Protein AF-A0A1M5G2S7-F1 (afdb_monomer_lite)

Secondary structure (DSSP, 8-state):
----------------------------TTSSSSSSS-TT---S-----------B-TTSEEEEEEEE-HHHHHHHHHHH-SSEE--TTSHHHHHHHHH-B--------------GGGGG--EEEEEEEEHHHHHHH-SB--HHHHHHHHHHHHHHHHHHHHHHHHHHHHH-SS---HHHHHHHHHHHTT--BTTTB-HHHHHHHHHHHHHHHHHHHHHHHH------------

Organism: NCBI:txid1302690

pLDDT: mean 75.08, std 22.43, range [31.91, 97.81]

Sequence (234 aa):
MLWPLLQQAVNPKKITPILHISFFLYTSPIFLSIWTNCPYFFKRGCYIVTTLTMTKAPQGNYTVKVPTKTYLRKYVTASLGAPIALNYSSTLGTLILSLLEMDSFSVNMNLVKQDTRLTSFDDCIEAVSSIKTMRYKGYSLTPTKIIAINRFLENAFIEDLYIHCKSSLKKREWRPGIEDGIRSFAEGCGIIIDEDISLDALKKAEWRFRKKKEERKLQTFVLPQRGTSAFAFC

Structure (mmCIF, N/CA/C/O backbone):
data_AF-A0A1M5G2S7-F1
#
_entry.id   AF-A0A1M5G2S7-F1
#
loop_
_atom_site.group_PDB
_atom_site.id
_atom_site.type_symbol
_atom_site.label_atom_id
_atom_site.label_alt_id
_atom_site.label_comp_id
_atom_site.label_asym_id
_atom_site.label_entity_id
_atom_site.label_seq_id
_atom_site.pdbx_PDB_ins_code
_atom_site.Cartn_x
_atom_site.Cartn_y
_atom_site.Cartn_z
_atom_site.occupancy
_atom_site.B_iso_or_equiv
_atom_site.auth_seq_id
_atom_site.auth_comp_id
_atom_site.auth_asym_id
_atom_site.auth_atom_id
_atom_site.pdbx_PDB_model_num
ATOM 1 N N . MET A 1 1 ? -59.933 -45.698 -9.247 1.00 40.22 1 MET A N 1
ATOM 2 C CA . MET A 1 1 ? -58.514 -45.655 -8.824 1.00 40.22 1 MET A CA 1
ATOM 3 C C . MET A 1 1 ? -57.968 -44.324 -9.332 1.00 40.22 1 MET A C 1
ATOM 5 O O . MET A 1 1 ? -57.902 -44.185 -10.536 1.00 40.22 1 MET A O 1
ATOM 9 N N . LEU A 1 2 ? -57.715 -43.246 -8.596 1.00 43.94 2 LEU A N 1
ATOM 10 C CA . LEU A 1 2 ? -57.546 -42.929 -7.179 1.00 43.94 2 LEU A CA 1
ATOM 11 C C . LEU A 1 2 ? -58.274 -41.594 -6.899 1.00 43.94 2 LEU A C 1
ATOM 13 O O . LEU A 1 2 ? -58.352 -40.728 -7.764 1.00 43.94 2 LEU A O 1
ATOM 17 N N . TRP A 1 3 ? -58.826 -41.490 -5.695 1.00 32.12 3 TRP A N 1
ATOM 18 C CA . TRP A 1 3 ? -59.573 -40.366 -5.122 1.00 32.12 3 TRP A CA 1
ATOM 19 C C . TRP A 1 3 ? -58.652 -39.147 -4.824 1.00 32.12 3 TRP A C 1
ATOM 21 O O . TRP A 1 3 ? -57.437 -39.328 -4.729 1.00 32.12 3 TRP A O 1
ATOM 31 N N . PRO A 1 4 ? -59.206 -37.922 -4.684 1.00 63.50 4 PRO A N 1
ATOM 32 C CA . PRO A 1 4 ? -58.523 -36.631 -4.647 1.00 63.50 4 PRO A CA 1
ATOM 33 C C . PRO A 1 4 ? -58.146 -36.174 -3.227 1.00 63.50 4 PRO A C 1
ATOM 35 O O . PRO A 1 4 ? -58.648 -36.706 -2.241 1.00 63.50 4 PRO A O 1
ATOM 38 N N . LEU A 1 5 ? -57.337 -35.112 -3.128 1.00 48.28 5 LEU A N 1
ATOM 39 C CA . LEU A 1 5 ? -57.206 -34.296 -1.916 1.00 48.28 5 LEU A CA 1
ATOM 40 C C . LEU A 1 5 ? -57.208 -32.802 -2.265 1.00 48.28 5 LEU A C 1
ATOM 42 O O . LEU A 1 5 ? -56.195 -32.189 -2.590 1.00 48.28 5 LEU A O 1
ATOM 46 N N . LEU A 1 6 ? -58.414 -32.245 -2.178 1.00 42.91 6 LEU A N 1
ATOM 47 C CA . LEU A 1 6 ? -58.686 -30.889 -1.716 1.00 42.91 6 LEU A CA 1
ATOM 48 C C . LEU A 1 6 ? -58.205 -30.739 -0.265 1.00 42.91 6 LEU A C 1
ATOM 50 O O . LEU A 1 6 ? -58.571 -31.571 0.557 1.00 42.91 6 LEU A O 1
ATOM 54 N N . GLN A 1 7 ? -57.475 -29.660 0.039 1.00 46.41 7 GLN A N 1
ATOM 55 C CA . GLN A 1 7 ? -57.625 -28.787 1.225 1.00 46.41 7 GLN A CA 1
ATOM 56 C C . GLN A 1 7 ? -56.489 -27.746 1.197 1.00 46.41 7 GLN A C 1
ATOM 58 O O . GLN A 1 7 ? -55.313 -28.079 1.233 1.00 46.41 7 GLN A O 1
ATOM 63 N N . GLN A 1 8 ? -56.787 -26.491 0.854 1.00 43.34 8 GLN A N 1
ATOM 64 C CA . GLN A 1 8 ? -57.071 -25.411 1.811 1.00 43.34 8 GLN A CA 1
ATOM 65 C C . GLN A 1 8 ? -55.964 -25.181 2.853 1.00 43.34 8 GLN A C 1
ATOM 67 O O . GLN A 1 8 ? -55.900 -25.855 3.872 1.00 43.34 8 GLN A O 1
ATOM 72 N N . ALA A 1 9 ? -55.201 -24.105 2.650 1.00 41.53 9 ALA A N 1
ATOM 73 C CA . ALA A 1 9 ? -54.694 -23.276 3.738 1.00 41.53 9 ALA A CA 1
ATOM 74 C C . ALA A 1 9 ? -54.666 -21.812 3.273 1.00 41.53 9 ALA A C 1
ATOM 76 O O . ALA A 1 9 ? -53.672 -21.294 2.769 1.00 41.53 9 ALA A O 1
ATOM 77 N N . VAL A 1 10 ? -55.818 -21.162 3.429 1.00 45.50 10 VAL A N 1
ATOM 78 C CA . VAL A 1 10 ? -55.932 -19.709 3.550 1.00 45.50 10 VAL A CA 1
ATOM 79 C C . VAL A 1 10 ? -55.168 -19.313 4.810 1.00 45.50 10 VAL A C 1
ATOM 81 O O . VAL A 1 10 ? -55.515 -19.772 5.895 1.00 45.50 10 VAL A O 1
ATOM 84 N N . ASN A 1 11 ? -54.147 -18.466 4.684 1.00 42.69 11 ASN A N 1
ATOM 85 C CA . ASN A 1 11 ? -53.527 -17.809 5.830 1.00 42.69 11 ASN A CA 1
ATOM 86 C C . ASN A 1 11 ? -53.645 -16.285 5.659 1.00 42.69 11 ASN A C 1
ATOM 88 O O . ASN A 1 11 ? -53.047 -15.727 4.736 1.00 42.69 11 ASN A O 1
ATOM 92 N N . PRO A 1 12 ? -54.451 -15.604 6.493 1.00 56.31 12 PRO A N 1
ATOM 93 C CA . PRO A 1 12 ? -54.642 -14.166 6.433 1.00 56.31 12 PRO A CA 1
ATOM 94 C C . PRO A 1 12 ? -53.571 -13.436 7.256 1.00 56.31 12 PRO A C 1
ATOM 96 O O . PRO A 1 12 ? -53.000 -13.989 8.192 1.00 56.31 12 PRO A O 1
ATOM 99 N N . LYS A 1 13 ? -53.426 -12.135 6.977 1.00 48.12 13 LYS A N 1
ATOM 100 C CA . LYS A 1 13 ? -52.678 -11.118 7.744 1.00 48.12 13 LYS A CA 1
ATOM 101 C C . LYS A 1 13 ? -51.184 -11.003 7.419 1.00 48.12 13 LYS A C 1
ATOM 103 O O . LYS A 1 13 ? -50.332 -11.562 8.098 1.00 48.12 13 LYS A O 1
ATOM 108 N N . LYS A 1 14 ? -50.874 -10.070 6.517 1.00 43.12 14 LYS A N 1
ATOM 109 C CA . LYS A 1 14 ? -49.925 -8.986 6.817 1.00 43.12 14 LYS A CA 1
ATOM 110 C C . LYS A 1 14 ? -50.334 -7.738 6.042 1.00 43.12 14 LYS A C 1
ATOM 112 O O . LYS A 1 14 ? -50.026 -7.563 4.872 1.00 43.12 14 LYS A O 1
ATOM 117 N N . ILE A 1 15 ? -51.101 -6.913 6.744 1.00 45.94 15 ILE A N 1
ATOM 118 C CA . ILE A 1 15 ? -51.401 -5.527 6.404 1.00 45.94 15 ILE A CA 1
ATOM 119 C C . ILE A 1 15 ? -50.060 -4.788 6.421 1.00 45.94 15 ILE A C 1
ATOM 121 O O . ILE A 1 15 ? -49.458 -4.627 7.481 1.00 45.94 15 ILE A O 1
ATOM 125 N N . THR A 1 16 ? -49.560 -4.389 5.258 1.00 48.44 16 THR A N 1
ATOM 126 C CA . THR A 1 16 ? -48.480 -3.407 5.153 1.00 48.44 16 THR A CA 1
ATOM 127 C C . THR A 1 16 ? -49.101 -2.014 5.242 1.00 48.44 16 THR A C 1
ATOM 129 O O . THR A 1 16 ? -49.880 -1.662 4.353 1.00 48.44 16 THR A O 1
ATOM 132 N N . PRO A 1 17 ? -48.804 -1.202 6.270 1.00 51.44 17 PRO A N 1
ATOM 133 C CA . PRO A 1 17 ? -49.172 0.202 6.238 1.00 51.44 17 PRO A CA 1
ATOM 134 C C . PRO A 1 17 ? -48.291 0.917 5.208 1.00 51.44 17 PRO A C 1
ATOM 136 O O . PRO A 1 17 ? -47.079 1.047 5.379 1.00 51.44 17 PRO A O 1
ATOM 139 N N . ILE A 1 18 ? -48.920 1.371 4.125 1.00 45.03 18 ILE A N 1
ATOM 140 C CA . ILE A 1 18 ? -48.365 2.365 3.208 1.00 45.03 18 ILE A CA 1
ATOM 141 C C . ILE A 1 18 ? -48.328 3.681 3.988 1.00 45.03 18 ILE A C 1
ATOM 143 O O . ILE A 1 18 ? -49.330 4.382 4.117 1.00 45.03 18 ILE A O 1
ATOM 147 N N . LEU A 1 19 ? -47.173 3.983 4.576 1.00 38.94 19 LEU A N 1
ATOM 148 C CA . LEU A 1 19 ? -46.891 5.271 5.198 1.00 38.94 19 LEU A CA 1
ATOM 149 C C . LEU A 1 19 ? -46.618 6.277 4.074 1.00 38.94 19 LEU A C 1
ATOM 151 O O . LEU A 1 19 ? -45.486 6.481 3.642 1.00 38.94 19 LEU A O 1
ATOM 155 N N . HIS A 1 20 ? -47.696 6.877 3.571 1.00 38.47 20 HIS A N 1
ATOM 156 C CA . HIS A 1 20 ? -47.651 8.098 2.776 1.00 38.47 20 HIS A CA 1
ATOM 157 C C . HIS A 1 20 ? -47.162 9.231 3.692 1.00 38.47 20 HIS A C 1
ATOM 159 O O . HIS A 1 20 ? -47.944 9.868 4.394 1.00 38.47 20 HIS A O 1
ATOM 165 N N . ILE A 1 21 ? -45.849 9.460 3.729 1.00 41.66 21 ILE A N 1
ATOM 166 C CA . ILE A 1 21 ? -45.278 10.666 4.332 1.00 41.66 21 ILE A CA 1
ATOM 167 C C . ILE A 1 21 ? -45.401 11.771 3.285 1.00 41.66 21 ILE A C 1
ATOM 169 O O . ILE A 1 21 ? -44.547 11.946 2.419 1.00 41.66 21 ILE A O 1
ATOM 173 N N . SER A 1 22 ? -46.508 12.501 3.345 1.00 36.16 22 SER A N 1
ATOM 174 C CA . SER A 1 22 ? -46.661 13.797 2.697 1.00 36.16 22 SER A CA 1
ATOM 175 C C . SER A 1 22 ? -45.696 14.790 3.350 1.00 36.16 22 SER A C 1
ATOM 177 O O . SER A 1 22 ? -45.997 15.380 4.387 1.00 36.16 22 SER A O 1
ATOM 179 N N . PHE A 1 23 ? -44.516 14.951 2.750 1.00 34.97 23 PHE A N 1
ATOM 180 C CA . PHE A 1 23 ? -43.601 16.047 3.049 1.00 34.97 23 PHE A CA 1
ATOM 181 C C . PHE A 1 23 ? -44.227 17.346 2.525 1.00 34.97 23 PHE A C 1
ATOM 183 O O . PHE A 1 23 ? -44.152 17.671 1.341 1.00 34.97 23 PHE A O 1
ATOM 190 N N . PHE A 1 24 ? -44.892 18.071 3.422 1.00 37.72 24 PHE A N 1
ATOM 191 C CA . PHE A 1 24 ? -45.283 19.461 3.219 1.00 37.72 24 PHE A CA 1
ATOM 192 C C . PHE A 1 24 ? -44.003 20.306 3.136 1.00 37.72 24 PHE A C 1
ATOM 194 O O . PHE A 1 24 ? -43.405 20.664 4.150 1.00 37.72 24 PHE A O 1
ATOM 201 N N . LEU A 1 25 ? -43.555 20.610 1.919 1.00 39.19 25 LEU A N 1
ATOM 202 C CA . LEU A 1 25 ? -42.569 21.659 1.681 1.00 39.19 25 LEU A CA 1
ATOM 203 C C . LEU A 1 25 ? -43.281 23.009 1.810 1.00 39.19 25 LEU A C 1
ATOM 205 O O . LEU A 1 25 ? -43.819 23.542 0.845 1.00 39.19 25 LEU A O 1
ATOM 209 N N . TYR A 1 26 ? -43.285 23.564 3.022 1.00 39.62 26 TYR A N 1
ATOM 210 C CA . TYR A 1 26 ? -43.508 24.994 3.226 1.00 39.62 26 TYR A CA 1
ATOM 211 C C . TYR A 1 26 ? -42.263 25.734 2.720 1.00 39.62 26 TYR A C 1
ATOM 213 O O . TYR A 1 26 ? -41.309 25.991 3.455 1.00 39.62 26 TYR A O 1
ATOM 221 N N . THR A 1 27 ? -42.236 26.037 1.426 1.00 43.88 27 THR A N 1
ATOM 222 C CA . THR A 1 27 ? -41.255 26.949 0.841 1.00 43.88 27 THR A CA 1
ATOM 223 C C . THR A 1 27 ? -41.622 28.373 1.245 1.00 43.88 27 THR A C 1
ATOM 225 O O . THR A 1 27 ? -42.483 29.000 0.632 1.00 43.88 27 THR A O 1
ATOM 228 N N . SER A 1 28 ? -40.973 28.885 2.291 1.00 42.97 28 SER A N 1
ATOM 229 C CA . SER A 1 28 ? -40.883 30.328 2.521 1.00 42.97 28 SER A CA 1
ATOM 230 C C . SER A 1 28 ? -39.998 30.945 1.423 1.00 42.97 28 SER A C 1
ATOM 232 O O . SER A 1 28 ? -38.835 30.549 1.304 1.00 42.97 28 SER A O 1
ATOM 234 N N . PRO A 1 29 ? -40.495 31.895 0.609 1.00 48.66 29 PRO A N 1
ATOM 235 C CA . PRO A 1 29 ? -39.770 32.416 -0.552 1.00 48.66 29 PRO A CA 1
ATOM 236 C C . PRO A 1 29 ? -38.792 33.560 -0.221 1.00 48.66 29 PRO A C 1
ATOM 238 O O . PRO A 1 29 ? -38.434 34.330 -1.106 1.00 48.66 29 PRO A O 1
ATOM 241 N N . ILE A 1 30 ? -38.336 33.703 1.029 1.00 48.84 30 ILE A N 1
ATOM 242 C CA . ILE A 1 30 ? -37.537 34.876 1.450 1.00 48.84 30 ILE A CA 1
ATOM 243 C C . ILE A 1 30 ? -36.029 34.576 1.561 1.00 48.84 30 ILE A C 1
ATOM 245 O O . ILE A 1 30 ? -35.218 35.493 1.622 1.00 48.84 30 ILE A O 1
ATOM 249 N N . PHE A 1 31 ? -35.602 33.313 1.486 1.00 39.19 31 PHE A N 1
ATOM 250 C CA . PHE A 1 31 ? -34.182 32.952 1.642 1.00 39.19 31 PHE A CA 1
ATOM 251 C C . PHE A 1 31 ? -33.414 32.708 0.331 1.00 39.19 31 PHE A C 1
ATOM 253 O O . PHE A 1 31 ? -32.299 32.192 0.366 1.00 39.19 31 PHE A O 1
ATOM 260 N N . LEU A 1 32 ? -33.978 33.089 -0.825 1.00 41.59 32 LEU A N 1
ATOM 261 C CA . LEU A 1 32 ? -33.388 32.805 -2.142 1.00 41.59 32 LEU A CA 1
ATOM 262 C C . LEU A 1 32 ? -32.672 33.987 -2.827 1.00 41.59 32 LEU A C 1
ATOM 264 O O . LEU A 1 32 ? -32.252 33.840 -3.970 1.00 41.59 32 LEU A O 1
ATOM 268 N N . SER A 1 33 ? -32.491 35.141 -2.171 1.00 40.50 33 SER A N 1
ATOM 269 C CA . SER A 1 33 ? -31.883 36.326 -2.814 1.00 40.50 33 SER A CA 1
ATOM 270 C C . SER A 1 33 ? -30.537 36.793 -2.243 1.00 40.50 33 SER A C 1
ATOM 272 O O . SER A 1 33 ? -29.978 37.760 -2.751 1.00 40.50 33 SER A O 1
ATOM 274 N N . ILE A 1 34 ? -29.958 36.107 -1.249 1.00 45.28 34 ILE A N 1
ATOM 275 C CA . ILE A 1 34 ? -28.659 36.512 -0.658 1.00 45.28 34 ILE A CA 1
ATOM 276 C C . ILE A 1 34 ? -27.475 35.669 -1.182 1.00 45.28 34 ILE A C 1
ATOM 278 O O . ILE A 1 34 ? -26.317 35.995 -0.943 1.00 45.28 34 ILE A O 1
ATOM 282 N N . TRP A 1 35 ? -27.722 34.616 -1.965 1.00 40.03 35 TRP A N 1
ATOM 283 C CA . TRP A 1 35 ? -26.676 33.652 -2.348 1.00 40.03 35 TRP A CA 1
ATOM 284 C C . TRP A 1 35 ? -26.104 33.787 -3.766 1.00 40.03 35 TRP A C 1
ATOM 286 O O . TRP A 1 35 ? -25.313 32.942 -4.177 1.00 40.03 35 TRP A O 1
ATOM 296 N N . THR A 1 36 ? -26.436 34.842 -4.514 1.00 42.00 36 THR A N 1
ATOM 297 C CA . THR A 1 36 ? -25.968 35.001 -5.907 1.00 42.00 36 THR A CA 1
ATOM 298 C C . THR A 1 36 ? -24.902 36.077 -6.123 1.00 42.00 36 THR A C 1
ATOM 300 O O . THR A 1 36 ? -24.496 36.281 -7.260 1.00 42.00 36 THR A O 1
ATOM 303 N N . ASN A 1 37 ? -24.371 36.724 -5.076 1.00 39.22 37 ASN A N 1
ATOM 304 C CA . ASN A 1 37 ? -23.353 37.777 -5.242 1.00 39.22 37 ASN A CA 1
ATOM 305 C C . ASN A 1 37 ? -22.219 37.734 -4.201 1.00 39.22 37 ASN A C 1
ATOM 307 O O . ASN A 1 37 ? -21.913 38.725 -3.547 1.00 39.22 37 ASN A O 1
ATOM 311 N N . CYS A 1 38 ? -21.556 36.581 -4.063 1.00 35.41 38 CYS A N 1
ATOM 312 C CA . CYS A 1 38 ? -20.300 36.485 -3.309 1.00 35.41 38 CYS A CA 1
ATOM 313 C C . CYS A 1 38 ? -19.258 35.645 -4.078 1.00 35.41 38 CYS A C 1
ATOM 315 O O . CYS A 1 38 ? -19.197 34.427 -3.898 1.00 35.41 38 CYS A O 1
ATOM 317 N N . PRO A 1 39 ? -18.408 36.259 -4.925 1.00 42.84 39 PRO A N 1
ATOM 318 C CA . PRO A 1 39 ? -17.443 35.538 -5.764 1.00 42.84 39 PRO A CA 1
ATOM 319 C C . PRO A 1 39 ? -16.198 34.994 -5.025 1.00 42.84 39 PRO A C 1
ATOM 321 O O . PRO A 1 39 ? -15.235 34.598 -5.674 1.00 42.84 39 PRO A O 1
ATOM 324 N N . TYR A 1 40 ? -16.189 34.917 -3.685 1.00 42.94 40 TYR A N 1
ATOM 325 C CA . TYR A 1 40 ? -14.982 34.556 -2.916 1.00 42.94 40 TYR A CA 1
ATOM 326 C C . TYR A 1 40 ? -15.148 33.462 -1.846 1.00 42.94 40 TYR A C 1
ATOM 328 O O . TYR A 1 40 ? -14.233 33.261 -1.048 1.00 42.94 40 TYR A O 1
ATOM 336 N N . PHE A 1 41 ? -16.258 32.711 -1.817 1.00 40.38 41 PHE A N 1
ATOM 337 C CA . PHE A 1 41 ? -16.546 31.808 -0.685 1.00 40.38 41 PHE A CA 1
ATOM 338 C C . PHE A 1 41 ? -16.615 30.299 -0.969 1.00 40.38 41 PHE A C 1
ATOM 340 O O . PHE A 1 41 ? -17.036 29.540 -0.099 1.00 40.38 41 PHE A O 1
ATOM 347 N N . PHE A 1 42 ? -16.132 29.818 -2.119 1.00 41.09 42 PHE A N 1
ATOM 348 C CA . PHE A 1 42 ? -16.174 28.386 -2.457 1.00 41.09 42 PHE A CA 1
ATOM 349 C C . PHE A 1 42 ? -14.779 27.773 -2.652 1.00 41.09 42 PHE A C 1
ATOM 351 O O . PHE A 1 42 ? -14.365 27.431 -3.754 1.00 41.09 42 PHE A O 1
ATOM 358 N N . LYS A 1 43 ? -14.012 27.664 -1.557 1.00 38.22 43 LYS A N 1
ATOM 359 C CA . LYS A 1 43 ? -12.822 26.785 -1.473 1.00 38.22 43 LYS A CA 1
ATOM 360 C C . LYS A 1 43 ? -12.395 26.443 -0.040 1.00 38.22 43 LYS A C 1
ATOM 362 O O . LYS A 1 43 ? -11.228 26.159 0.217 1.00 38.22 43 LYS A O 1
ATOM 367 N N . ARG A 1 44 ? -13.321 26.461 0.921 1.00 33.38 44 ARG A N 1
ATOM 368 C CA . ARG A 1 44 ? -13.083 25.844 2.232 1.00 33.38 44 ARG A CA 1
ATOM 369 C C . ARG A 1 44 ? -13.814 24.518 2.240 1.00 33.38 44 ARG A C 1
ATOM 371 O O . ARG A 1 44 ? -15.036 24.488 2.304 1.00 33.38 44 ARG A O 1
ATOM 378 N N . GLY A 1 45 ? -13.023 23.459 2.063 1.00 36.72 45 GLY A N 1
ATOM 379 C CA . GLY A 1 45 ? -13.478 22.080 2.049 1.00 36.72 45 GLY A CA 1
ATOM 380 C C . GLY A 1 45 ? -14.446 21.835 3.193 1.00 36.72 45 GLY A C 1
ATOM 381 O O . GLY A 1 45 ? -14.147 22.118 4.352 1.00 36.72 45 GLY A O 1
ATOM 382 N N . CYS A 1 46 ? -15.627 21.348 2.837 1.00 31.91 46 CYS A N 1
ATOM 383 C CA . CYS A 1 46 ? -16.535 20.747 3.786 1.00 31.91 46 CYS A CA 1
ATOM 384 C C . CYS A 1 46 ? -15.818 19.492 4.298 1.00 31.91 46 CYS A C 1
ATOM 386 O O . CYS A 1 46 ? -15.727 18.491 3.590 1.00 31.91 46 CYS A O 1
ATOM 388 N N . TYR A 1 47 ? -15.189 19.582 5.470 1.00 37.34 47 TYR A N 1
ATOM 389 C CA . TYR A 1 47 ? -14.587 18.423 6.111 1.00 37.34 47 TYR A CA 1
ATOM 390 C C . TYR A 1 47 ? -15.742 17.553 6.578 1.00 37.34 47 TYR A C 1
ATOM 392 O O . TYR A 1 47 ? -16.396 17.853 7.579 1.00 37.34 47 TYR A O 1
ATOM 400 N N . ILE A 1 48 ? -16.019 16.490 5.830 1.00 36.44 48 ILE A N 1
ATOM 401 C CA . ILE A 1 48 ? -16.830 15.404 6.349 1.00 36.44 48 ILE A CA 1
ATOM 402 C C . ILE A 1 48 ? -16.019 14.868 7.525 1.00 36.44 48 ILE A C 1
ATOM 404 O O . ILE A 1 48 ? -14.989 14.219 7.354 1.00 36.44 48 ILE A O 1
ATOM 408 N N . VAL A 1 49 ? -16.441 15.212 8.742 1.00 39.59 49 VAL A N 1
ATOM 409 C CA . VAL A 1 49 ? -16.093 14.440 9.927 1.00 39.59 49 VAL A CA 1
ATOM 410 C C . VAL A 1 49 ? -16.733 13.088 9.668 1.00 39.59 49 VAL A C 1
ATOM 412 O O . VAL A 1 49 ? -17.914 12.888 9.950 1.00 39.59 49 VAL A O 1
ATOM 415 N N . THR A 1 50 ? -15.988 12.200 9.009 1.00 42.22 50 THR A N 1
ATOM 416 C CA . THR A 1 50 ? -16.423 10.841 8.716 1.00 42.22 50 THR A CA 1
ATOM 417 C C . THR A 1 50 ? -16.469 10.127 10.053 1.00 42.22 50 THR A C 1
ATOM 419 O O . THR A 1 50 ? -15.517 9.482 10.485 1.00 42.22 50 THR A O 1
ATOM 422 N N . THR A 1 51 ? -17.574 10.322 10.765 1.00 42.84 51 THR A N 1
ATOM 423 C CA . THR A 1 51 ? -17.980 9.447 11.849 1.00 42.84 51 THR A CA 1
ATOM 424 C C . THR A 1 51 ? -17.990 8.050 11.248 1.00 42.84 51 THR A C 1
ATOM 426 O O . THR A 1 51 ? -18.677 7.785 10.260 1.00 42.84 51 THR A O 1
ATOM 429 N N . LEU A 1 52 ? -17.112 7.188 11.760 1.00 48.00 52 LEU A N 1
ATOM 430 C CA . LEU A 1 52 ? -16.994 5.806 11.318 1.00 48.00 52 LEU A CA 1
ATOM 431 C C . LEU A 1 52 ? -18.363 5.148 11.494 1.00 48.00 52 LEU A C 1
ATOM 433 O O . LEU A 1 52 ? -18.783 4.846 12.609 1.00 48.00 52 LEU A O 1
ATOM 437 N N . THR A 1 53 ? -19.092 4.969 10.393 1.00 46.22 53 THR A N 1
ATOM 438 C CA . THR A 1 53 ? -20.392 4.306 10.422 1.00 46.22 53 THR A CA 1
ATOM 439 C C . THR A 1 53 ? -20.148 2.810 10.534 1.00 46.22 53 THR A C 1
ATOM 441 O O . THR A 1 53 ? -19.808 2.127 9.567 1.00 46.22 53 THR A O 1
ATOM 444 N N . MET A 1 54 ? -20.272 2.298 11.756 1.00 52.28 54 MET A N 1
ATOM 445 C CA . MET A 1 54 ? -20.233 0.865 12.004 1.00 52.28 54 MET A CA 1
ATOM 446 C C . MET A 1 54 ? -21.595 0.261 11.687 1.00 52.28 54 MET A C 1
ATOM 448 O O . MET A 1 54 ? -22.593 0.549 12.346 1.00 52.28 54 MET A O 1
ATOM 452 N N . THR A 1 55 ? -21.635 -0.624 10.701 1.00 56.22 55 THR A N 1
ATOM 453 C CA . THR A 1 55 ? -22.795 -1.476 10.445 1.00 56.22 55 THR A CA 1
ATOM 454 C C . THR A 1 55 ? -22.531 -2.846 11.054 1.00 56.22 55 THR A C 1
ATOM 456 O O . THR A 1 55 ? -21.585 -3.531 10.665 1.00 56.22 55 THR A O 1
ATOM 459 N N . LYS A 1 56 ? -23.358 -3.259 12.020 1.00 50.62 56 LYS A N 1
ATOM 460 C CA . LYS A 1 56 ? -23.335 -4.627 12.551 1.00 50.62 56 LYS A CA 1
ATOM 461 C C . LYS A 1 56 ? -23.688 -5.591 11.415 1.00 50.62 56 LYS A C 1
ATOM 463 O O . LYS A 1 56 ? -24.807 -5.551 10.911 1.00 50.62 56 LYS A O 1
ATOM 468 N N . ALA A 1 57 ? -22.753 -6.451 11.017 1.00 57.75 57 ALA A N 1
ATOM 469 C CA . ALA A 1 57 ? -23.045 -7.498 10.047 1.00 57.75 57 ALA A CA 1
ATOM 470 C C . ALA A 1 57 ? -23.932 -8.582 10.700 1.00 57.75 57 ALA A C 1
ATOM 472 O O . ALA A 1 57 ? -23.781 -8.861 11.896 1.00 57.75 57 ALA A O 1
ATOM 473 N N . PRO A 1 58 ? -24.830 -9.240 9.943 1.00 57.56 58 PRO A N 1
ATOM 474 C CA . PRO A 1 58 ? -25.790 -10.207 10.488 1.00 57.56 58 PRO A CA 1
ATOM 475 C C . PRO A 1 58 ? -25.142 -11.427 11.172 1.00 57.56 58 PRO A C 1
ATOM 477 O O . PRO A 1 58 ? -25.798 -12.102 11.958 1.00 57.56 58 PRO A O 1
ATOM 480 N N . GLN A 1 59 ? -23.851 -11.688 10.934 1.00 68.00 59 GLN A N 1
ATOM 481 C CA . GLN A 1 59 ? -23.133 -12.883 11.402 1.00 68.00 59 GLN A CA 1
ATOM 482 C C . GLN A 1 59 ? -22.232 -12.658 12.635 1.00 68.00 59 GLN A C 1
ATOM 484 O O . GLN A 1 59 ? -21.348 -13.463 12.911 1.00 68.00 59 GLN A O 1
ATOM 489 N N . GLY A 1 60 ? -22.415 -11.569 13.392 1.00 81.69 60 GLY A N 1
ATOM 490 C CA . GLY A 1 60 ? -21.606 -11.312 14.598 1.00 81.69 60 GLY A CA 1
ATOM 491 C C . GLY A 1 60 ? -20.185 -10.807 14.312 1.00 81.69 60 GLY A C 1
ATOM 492 O O . GLY A 1 60 ? -19.324 -10.839 15.195 1.00 81.69 60 GLY A O 1
ATOM 493 N N . ASN A 1 61 ? -19.956 -10.309 13.097 1.00 90.06 61 ASN A N 1
ATOM 494 C CA . ASN A 1 61 ? -18.721 -9.647 12.698 1.00 90.06 61 ASN A CA 1
ATOM 495 C C . ASN A 1 61 ? -18.898 -8.123 12.693 1.00 90.06 61 ASN A C 1
ATOM 497 O O . ASN A 1 61 ? -19.998 -7.608 12.474 1.00 90.06 61 ASN A O 1
ATOM 501 N N . TYR A 1 62 ? -17.797 -7.413 12.923 1.00 89.50 62 TYR A N 1
ATOM 502 C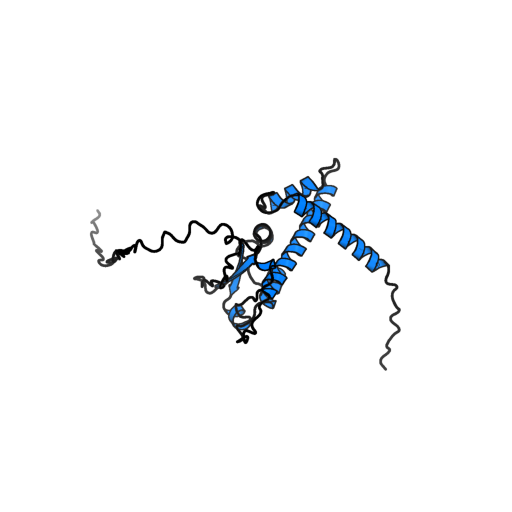 CA . TYR A 1 62 ? -17.717 -5.958 12.835 1.00 89.50 62 TYR A CA 1
ATOM 503 C C . TYR A 1 62 ? -16.900 -5.559 11.618 1.00 89.50 62 TYR A C 1
ATOM 505 O O . TYR A 1 62 ? -15.837 -6.132 11.376 1.00 89.50 62 TYR A O 1
ATOM 513 N N . THR A 1 63 ? -17.383 -4.546 10.904 1.00 91.44 63 THR A N 1
ATOM 514 C CA . THR A 1 63 ? -16.680 -3.948 9.770 1.00 91.44 63 THR A CA 1
ATOM 515 C C . THR A 1 63 ? -16.079 -2.615 10.201 1.00 91.44 63 THR A C 1
ATOM 517 O O . THR A 1 63 ? -16.799 -1.696 10.588 1.00 91.44 63 THR A O 1
ATOM 520 N N . VAL A 1 64 ? -14.756 -2.519 10.143 1.00 90.69 64 VAL A N 1
ATOM 521 C CA . VAL A 1 64 ? -13.982 -1.289 10.306 1.00 90.69 64 VAL A CA 1
ATOM 522 C C . VAL A 1 64 ? -13.723 -0.713 8.922 1.00 90.69 64 VAL A C 1
ATOM 524 O O . VAL A 1 64 ? -13.177 -1.393 8.055 1.00 90.69 64 VAL A O 1
ATOM 527 N N . LYS A 1 65 ? -14.106 0.546 8.714 1.00 92.69 65 LYS A N 1
ATOM 528 C CA . LYS A 1 65 ? -13.832 1.278 7.475 1.00 92.69 65 LYS A CA 1
ATOM 529 C C . LYS A 1 65 ? -12.601 2.150 7.679 1.00 92.69 65 LYS A C 1
ATOM 531 O O . LYS A 1 65 ? -12.592 2.988 8.571 1.00 92.69 65 LYS A O 1
ATOM 536 N N . VAL A 1 66 ? -11.557 1.953 6.885 1.00 93.06 66 VAL A N 1
ATOM 537 C CA . VAL A 1 66 ? -10.332 2.761 6.946 1.00 93.06 66 VAL A CA 1
ATOM 538 C C . VAL A 1 66 ? -10.313 3.701 5.743 1.00 93.06 66 VAL A C 1
ATOM 540 O O . VAL A 1 66 ? -10.211 3.205 4.623 1.00 93.06 66 VAL A O 1
ATOM 543 N N . PRO A 1 67 ? -10.396 5.030 5.932 1.00 93.69 67 PRO A N 1
ATOM 544 C CA . PRO A 1 67 ? -10.304 5.985 4.830 1.00 93.69 67 PRO A CA 1
ATOM 545 C C . PRO A 1 67 ? -8.939 5.915 4.141 1.00 93.69 67 PRO A C 1
ATOM 547 O O . PRO A 1 67 ? -7.898 5.978 4.803 1.00 93.69 67 PRO A O 1
ATOM 550 N N . THR A 1 68 ? -8.939 5.792 2.817 1.00 94.88 68 THR A N 1
ATOM 551 C CA . THR A 1 68 ? -7.741 5.636 1.984 1.00 94.88 68 THR A CA 1
ATOM 552 C C . THR A 1 68 ? -7.939 6.237 0.594 1.00 94.88 68 THR A C 1
ATOM 554 O O . THR A 1 68 ? -9.044 6.596 0.202 1.00 94.88 68 THR A O 1
ATOM 557 N N . LYS A 1 69 ? -6.864 6.307 -0.191 1.00 94.69 69 LYS A N 1
ATOM 558 C CA . LYS A 1 69 ? -6.932 6.680 -1.612 1.00 94.69 69 LYS A CA 1
ATOM 559 C C . LYS A 1 69 ? -7.459 5.525 -2.473 1.00 94.69 69 LYS A C 1
ATOM 561 O O . LYS A 1 69 ? -7.174 4.361 -2.184 1.00 94.69 69 LYS A O 1
ATOM 566 N N . THR A 1 70 ? -8.130 5.845 -3.575 1.00 95.81 70 THR A N 1
ATOM 567 C CA . THR A 1 70 ? -8.775 4.875 -4.482 1.00 95.81 70 THR A CA 1
ATOM 568 C C . THR A 1 70 ? -7.807 3.821 -5.028 1.00 95.81 70 THR A C 1
ATOM 570 O O . THR A 1 70 ? -8.082 2.622 -4.937 1.00 95.81 70 THR A O 1
ATOM 573 N N . TYR A 1 71 ? -6.626 4.230 -5.517 1.00 96.69 71 TYR A N 1
ATOM 574 C CA . TYR A 1 71 ? -5.626 3.284 -6.039 1.00 96.69 71 TYR A CA 1
ATOM 575 C C . TYR A 1 71 ? -5.087 2.334 -4.959 1.00 96.69 71 TYR A C 1
ATOM 577 O O . TYR A 1 71 ? -4.793 1.176 -5.251 1.00 96.69 71 TYR A O 1
ATOM 585 N N . LEU A 1 72 ? -4.992 2.79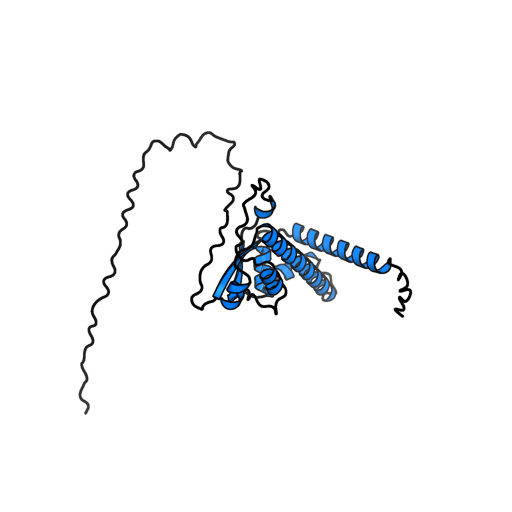1 -3.702 1.00 96.94 72 LEU A N 1
ATOM 586 C CA . LEU A 1 72 ? -4.575 1.941 -2.585 1.00 96.94 72 LEU A CA 1
ATOM 587 C C . LEU A 1 72 ?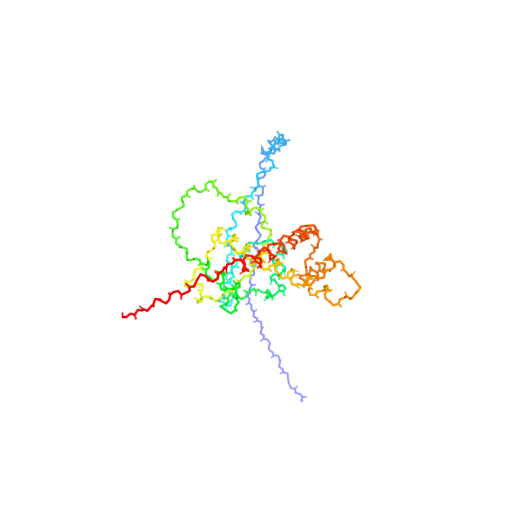 -5.657 0.923 -2.248 1.00 96.94 72 LEU A C 1
ATOM 589 O O . LEU A 1 72 ? -5.330 -0.241 -2.041 1.00 96.94 72 LEU A O 1
ATOM 593 N N . ARG A 1 73 ? -6.937 1.319 -2.246 1.00 96.81 73 ARG A N 1
ATOM 594 C CA . ARG A 1 73 ? -8.039 0.367 -2.054 1.00 96.81 73 ARG A CA 1
ATOM 595 C C . ARG A 1 73 ? -7.990 -0.738 -3.107 1.00 96.81 73 ARG A C 1
ATOM 597 O O . ARG A 1 73 ? -8.068 -1.910 -2.747 1.00 96.81 73 ARG A O 1
ATOM 604 N N . LYS A 1 74 ? -7.832 -0.377 -4.385 1.00 97.56 74 LYS A N 1
ATOM 605 C CA . LYS A 1 74 ? -7.730 -1.332 -5.503 1.00 97.56 74 LYS A CA 1
ATOM 606 C C . LYS A 1 74 ? -6.535 -2.275 -5.340 1.00 97.56 74 LYS A C 1
ATOM 608 O O . LYS A 1 74 ? -6.712 -3.487 -5.366 1.00 97.56 74 LYS A O 1
ATOM 613 N N . TYR A 1 75 ? -5.356 -1.732 -5.039 1.00 97.75 75 TYR A N 1
ATOM 614 C CA . TYR A 1 75 ? -4.151 -2.514 -4.747 1.00 97.75 75 TYR A CA 1
ATOM 615 C C . TYR A 1 75 ? -4.339 -3.502 -3.583 1.00 97.75 75 TYR A C 1
ATOM 617 O O . TYR A 1 75 ? -3.999 -4.682 -3.688 1.00 97.75 75 TYR A O 1
ATOM 625 N N . VAL A 1 76 ? -4.909 -3.046 -2.466 1.00 96.81 76 VAL A N 1
ATOM 626 C CA . VAL A 1 76 ? -5.131 -3.904 -1.296 1.00 96.81 76 VAL A CA 1
ATOM 627 C C . VAL A 1 76 ? -6.192 -4.969 -1.590 1.00 96.81 76 VAL A C 1
ATOM 629 O O . VAL A 1 76 ? -6.030 -6.122 -1.200 1.00 96.81 76 VAL A O 1
ATOM 632 N N . THR A 1 77 ? -7.239 -4.617 -2.335 1.00 96.44 77 THR A N 1
ATOM 633 C CA . THR A 1 77 ? -8.281 -5.563 -2.761 1.00 96.44 77 THR A CA 1
ATOM 634 C C . THR A 1 77 ? -7.718 -6.632 -3.695 1.00 96.44 77 THR A C 1
ATOM 636 O O . THR A 1 77 ? -8.058 -7.801 -3.550 1.00 96.44 77 THR A O 1
ATOM 639 N N . ALA A 1 78 ? -6.821 -6.264 -4.613 1.00 96.75 78 ALA A N 1
ATOM 640 C CA . ALA A 1 78 ? -6.171 -7.207 -5.519 1.00 96.75 78 ALA A CA 1
ATOM 641 C C . ALA A 1 78 ? -5.204 -8.160 -4.792 1.00 96.75 78 ALA A C 1
ATOM 643 O O . ALA A 1 78 ? -5.092 -9.324 -5.166 1.00 96.75 78 ALA A O 1
ATOM 644 N N . SER A 1 79 ? -4.520 -7.686 -3.745 1.00 94.88 79 SER A N 1
ATOM 645 C CA . SER A 1 79 ? -3.510 -8.470 -3.016 1.00 94.88 79 SER A CA 1
ATOM 646 C C . SER A 1 79 ? -4.081 -9.345 -1.896 1.00 94.88 79 SER A C 1
ATOM 648 O O . SER A 1 79 ? -3.607 -10.461 -1.694 1.00 94.88 79 SER A O 1
ATOM 650 N N . LEU A 1 80 ? -5.079 -8.855 -1.155 1.00 94.94 80 LEU A N 1
ATOM 651 C CA . LEU A 1 80 ? -5.629 -9.528 0.031 1.00 94.94 80 LEU A CA 1
ATOM 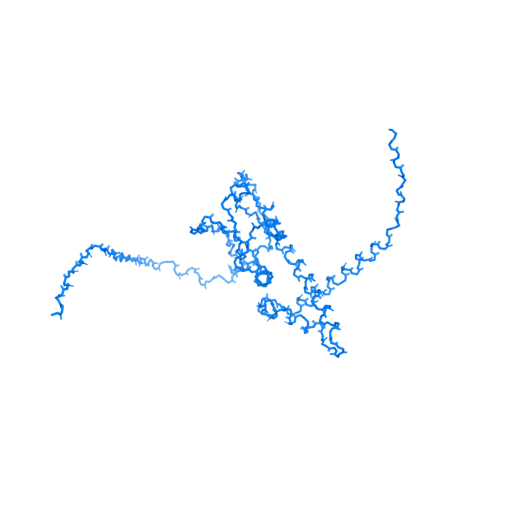652 C C . LEU A 1 80 ? -7.089 -9.975 -0.133 1.00 94.94 80 LEU A C 1
ATOM 654 O O . LEU A 1 80 ? -7.588 -10.719 0.712 1.00 94.94 80 LEU A O 1
ATOM 658 N N . GLY A 1 81 ? -7.770 -9.535 -1.192 1.00 94.00 81 GLY A N 1
ATOM 659 C CA . GLY A 1 81 ? -9.210 -9.706 -1.370 1.00 94.00 81 GLY A CA 1
ATOM 660 C C . GLY A 1 81 ? -10.039 -8.655 -0.622 1.00 94.00 81 GLY A C 1
ATOM 661 O O . GLY A 1 81 ? -9.532 -7.879 0.191 1.00 94.00 81 GLY A O 1
ATOM 662 N N . ALA A 1 82 ? -11.345 -8.640 -0.897 1.00 92.50 82 ALA A N 1
ATOM 663 C CA . ALA A 1 82 ? -12.324 -7.828 -0.179 1.00 92.50 82 ALA A CA 1
ATOM 664 C C . ALA A 1 82 ? -13.515 -8.702 0.265 1.00 92.50 82 ALA A C 1
ATOM 666 O O . ALA A 1 82 ? -14.033 -9.466 -0.553 1.00 92.50 82 ALA A O 1
ATOM 667 N N . PRO A 1 83 ? -13.980 -8.594 1.525 1.00 92.50 83 PRO A N 1
ATOM 668 C CA . PRO A 1 83 ? -13.465 -7.728 2.592 1.00 92.50 83 PRO A CA 1
ATOM 669 C C . PRO A 1 83 ? -12.169 -8.259 3.233 1.00 92.50 83 PRO A C 1
ATOM 671 O O . PRO A 1 83 ? -11.932 -9.466 3.274 1.00 92.50 83 PRO A O 1
ATOM 674 N N . ILE A 1 84 ? -11.344 -7.367 3.793 1.00 94.31 84 ILE A N 1
ATOM 675 C CA . ILE A 1 84 ? -10.070 -7.759 4.417 1.00 94.31 84 ILE A CA 1
ATOM 676 C C . ILE A 1 84 ? -10.334 -8.392 5.780 1.00 94.31 84 ILE A C 1
ATOM 678 O O . ILE A 1 84 ? -10.852 -7.738 6.682 1.00 94.31 84 ILE A O 1
ATOM 682 N N . ALA A 1 85 ? -9.917 -9.638 5.979 1.00 94.25 85 ALA A N 1
ATOM 683 C CA . ALA A 1 85 ? -9.996 -10.270 7.291 1.00 94.25 85 ALA A CA 1
ATOM 684 C C . ALA A 1 85 ? -8.912 -9.721 8.243 1.00 94.25 85 ALA A C 1
ATOM 686 O O . ALA A 1 85 ? -7.711 -9.858 7.999 1.00 94.25 85 ALA A O 1
ATOM 687 N N . LEU A 1 86 ? -9.330 -9.131 9.365 1.00 93.44 86 LEU A N 1
ATOM 688 C CA . LEU A 1 86 ? -8.444 -8.664 10.432 1.00 93.44 86 LEU A CA 1
ATOM 689 C C . LEU A 1 86 ? -8.006 -9.834 11.314 1.00 93.44 86 LEU A C 1
ATOM 691 O O . LEU A 1 86 ? -8.589 -10.090 12.371 1.00 93.44 86 LEU A O 1
ATOM 695 N N . ASN A 1 87 ? -6.953 -10.512 10.860 1.00 92.56 87 ASN A N 1
ATOM 696 C CA . ASN A 1 87 ? -6.302 -11.628 11.536 1.00 92.56 87 ASN A CA 1
ATOM 697 C C . ASN A 1 87 ? -4.812 -11.334 11.762 1.00 92.56 87 ASN A C 1
ATOM 699 O O . ASN A 1 87 ? -4.202 -10.564 11.020 1.00 92.56 87 ASN A O 1
ATOM 703 N N . TYR A 1 88 ? -4.204 -12.020 12.733 1.00 93.12 88 TYR A N 1
ATOM 704 C CA . TYR A 1 88 ? -2.760 -11.936 13.001 1.00 93.12 88 TYR A CA 1
ATOM 705 C C . TYR A 1 88 ? -1.887 -12.629 11.940 1.00 93.12 88 TYR A C 1
ATOM 707 O O . TYR A 1 88 ? -0.668 -12.510 11.969 1.00 93.12 88 TYR A O 1
ATOM 715 N N . SER A 1 89 ? -2.496 -13.354 10.997 1.00 93.31 89 SER A N 1
ATOM 716 C CA . SER A 1 89 ? -1.785 -13.968 9.871 1.00 93.31 89 SER A CA 1
ATOM 717 C C . SER A 1 89 ? -1.373 -12.952 8.804 1.00 93.31 89 SER A C 1
ATOM 719 O O . SER A 1 89 ? -0.391 -13.170 8.102 1.00 93.31 89 SER A O 1
ATOM 721 N N . SER A 1 90 ? -2.110 -11.844 8.676 1.00 93.50 90 SER A N 1
ATOM 722 C CA . SER A 1 90 ? -1.796 -10.772 7.732 1.00 93.50 90 SER A CA 1
ATOM 723 C C . SER A 1 90 ? -1.020 -9.664 8.434 1.00 93.50 90 SER A C 1
ATOM 725 O O . SER A 1 90 ? -1.393 -9.221 9.525 1.00 93.50 90 SER A O 1
ATOM 727 N N . THR A 1 91 ? 0.036 -9.160 7.793 1.00 94.44 91 THR A N 1
ATOM 728 C CA . THR A 1 91 ? 0.793 -8.002 8.286 1.00 94.44 91 THR A CA 1
ATOM 729 C C . THR A 1 91 ? -0.100 -6.768 8.394 1.00 94.44 91 THR A C 1
ATOM 731 O O . THR A 1 91 ? -0.073 -6.082 9.414 1.00 94.44 91 THR A O 1
ATOM 734 N N . LEU A 1 92 ? -0.943 -6.519 7.383 1.00 94.44 92 LEU A N 1
ATOM 735 C CA . LEU A 1 92 ? -1.889 -5.403 7.404 1.00 94.44 92 LEU A CA 1
ATOM 736 C C . LEU A 1 92 ? -2.944 -5.596 8.499 1.00 94.44 92 LEU A C 1
ATOM 738 O O . LEU A 1 92 ? -3.238 -4.658 9.236 1.00 94.44 92 LEU A O 1
ATOM 742 N N . GLY A 1 93 ? -3.466 -6.819 8.644 1.00 93.81 93 GLY A N 1
ATOM 743 C CA . GLY A 1 93 ? -4.418 -7.159 9.702 1.00 93.81 93 GLY A CA 1
ATOM 744 C C . GLY A 1 93 ? -3.843 -6.906 11.095 1.00 93.81 93 GLY A C 1
ATOM 745 O O . GLY A 1 93 ? -4.465 -6.225 11.906 1.00 93.81 93 GLY A O 1
ATOM 746 N N . THR A 1 94 ? -2.617 -7.369 11.344 1.00 94.81 94 THR A N 1
ATOM 747 C CA . THR A 1 94 ? -1.895 -7.151 12.607 1.00 94.81 94 THR A CA 1
ATOM 748 C C . THR A 1 94 ? -1.651 -5.670 12.870 1.00 94.81 94 THR A C 1
ATOM 750 O O . THR A 1 94 ? -1.884 -5.200 13.983 1.00 94.81 94 THR A O 1
ATOM 753 N N . LEU A 1 95 ? -1.233 -4.919 11.849 1.00 94.62 95 LEU A N 1
ATOM 754 C CA . LEU A 1 95 ? -0.997 -3.484 11.959 1.00 94.62 95 LEU A CA 1
ATOM 755 C C . LEU A 1 95 ? -2.288 -2.742 12.321 1.00 94.62 95 LEU A C 1
ATOM 757 O O . LEU A 1 95 ? -2.295 -1.987 13.292 1.00 94.62 95 LEU A O 1
ATOM 761 N N . ILE A 1 96 ? -3.394 -3.004 11.620 1.00 94.00 96 ILE A N 1
ATOM 762 C CA . ILE A 1 96 ? -4.691 -2.384 11.925 1.00 94.00 96 ILE A CA 1
ATOM 763 C C . ILE A 1 96 ? -5.138 -2.767 13.340 1.00 94.00 96 ILE A C 1
ATOM 765 O O . ILE A 1 96 ? -5.457 -1.882 14.125 1.00 94.00 96 ILE A O 1
ATOM 769 N N . LEU A 1 97 ? -5.080 -4.052 13.710 1.00 94.00 97 LEU A N 1
ATOM 770 C CA . LEU A 1 97 ? -5.447 -4.525 15.051 1.00 94.00 97 LEU A CA 1
ATOM 771 C C . LEU A 1 97 ? -4.592 -3.907 16.166 1.00 94.00 97 LEU A C 1
ATOM 773 O O . LEU A 1 97 ? -5.089 -3.710 17.273 1.00 94.00 97 LEU A O 1
ATOM 777 N N . SER A 1 98 ? -3.317 -3.618 15.898 1.00 92.25 98 SER A N 1
ATOM 778 C CA . SER A 1 98 ? -2.422 -2.966 16.861 1.00 92.25 98 SER A CA 1
ATOM 779 C C . SER A 1 98 ? -2.723 -1.478 17.041 1.00 92.25 98 SER A C 1
ATOM 781 O O . SER A 1 98 ? -2.428 -0.915 18.090 1.00 92.25 98 SER A O 1
ATOM 783 N N . LEU A 1 99 ? -3.320 -0.856 16.022 1.00 91.25 99 LEU A N 1
ATOM 784 C CA . LEU A 1 99 ? -3.706 0.548 16.026 1.00 91.25 99 LEU A CA 1
ATOM 785 C C . LEU A 1 99 ? -5.157 0.756 16.463 1.00 91.25 99 LEU A C 1
ATOM 787 O O . LEU A 1 99 ? -5.538 1.896 16.700 1.00 91.25 99 LEU A O 1
ATOM 791 N N . LEU A 1 100 ? -5.974 -0.284 16.606 1.00 90.38 100 LEU A N 1
ATOM 792 C CA . LEU A 1 100 ? -7.296 -0.125 17.208 1.00 90.38 100 LEU A CA 1
ATOM 793 C C . LEU A 1 100 ? -7.156 0.260 18.683 1.00 90.38 100 LEU A C 1
ATOM 795 O O . LEU A 1 100 ? -6.360 -0.323 19.419 1.00 90.38 100 LEU A O 1
ATOM 799 N N . GLU A 1 101 ? -7.908 1.278 19.083 1.00 83.81 101 GLU A N 1
ATOM 800 C CA . GLU A 1 101 ? -8.020 1.720 20.469 1.00 83.81 101 GLU A CA 1
ATOM 801 C C . GLU A 1 101 ? -9.441 1.475 20.975 1.00 83.81 101 GLU A C 1
ATOM 803 O O . GLU A 1 101 ? -10.423 1.576 20.231 1.00 83.81 101 GLU A O 1
ATOM 808 N N . MET A 1 102 ? -9.549 1.163 22.268 1.00 77.31 102 MET A N 1
ATOM 809 C CA . MET A 1 102 ? -10.805 1.350 22.983 1.00 77.31 102 MET A CA 1
ATOM 810 C C . MET A 1 102 ? -11.065 2.846 23.084 1.00 77.31 102 MET A C 1
ATOM 812 O O . MET A 1 102 ? -10.124 3.612 23.297 1.00 77.31 102 MET A O 1
ATOM 816 N N . ASP A 1 103 ? -12.332 3.235 22.961 1.00 65.81 103 ASP A N 1
ATOM 817 C CA . ASP A 1 103 ? -12.792 4.603 23.187 1.00 65.81 103 ASP A CA 1
ATOM 818 C C . ASP A 1 103 ? -12.505 4.985 24.641 1.00 65.81 103 ASP A C 1
ATOM 820 O O . ASP A 1 103 ? -13.331 4.846 25.540 1.00 65.81 103 ASP A O 1
ATOM 824 N N . SER A 1 104 ? -11.271 5.402 24.895 1.00 61.12 104 SER A N 1
ATOM 825 C CA . SER A 1 104 ? -10.911 6.100 26.109 1.00 61.12 104 SER A CA 1
ATOM 826 C C . SER A 1 104 ? -11.482 7.505 25.990 1.00 61.12 104 SER A C 1
ATOM 828 O O . SER A 1 104 ? -11.492 8.091 24.905 1.00 61.12 104 SER A O 1
ATOM 830 N N . PHE A 1 105 ? -11.998 8.039 27.094 1.00 55.41 105 PHE A N 1
ATOM 831 C CA . PHE A 1 105 ? -12.454 9.422 27.165 1.00 55.41 105 PHE A CA 1
ATOM 832 C C . PHE A 1 105 ? -11.247 10.346 26.963 1.00 55.41 105 PHE A C 1
ATOM 834 O O . PHE A 1 105 ? -10.621 10.801 27.919 1.00 55.41 105 PHE A O 1
ATOM 841 N N . SER A 1 106 ? -10.869 10.593 25.710 1.00 51.00 106 SER A N 1
ATOM 842 C CA . SER A 1 106 ? -9.841 11.564 25.386 1.00 51.00 106 SER A CA 1
ATOM 843 C C . SER A 1 106 ? -10.448 12.941 25.609 1.00 51.00 106 SER A C 1
ATOM 845 O O . SER A 1 106 ? -11.339 13.362 24.866 1.00 51.00 106 SER A O 1
ATOM 847 N N . VAL A 1 107 ? -9.990 13.635 26.650 1.00 48.91 107 VAL A N 1
ATOM 848 C CA . VAL A 1 107 ? -10.283 15.055 26.847 1.00 48.91 107 VAL A CA 1
ATOM 849 C C . VAL A 1 107 ? -9.820 15.773 25.584 1.00 48.91 107 VAL A C 1
ATOM 851 O O . VAL A 1 107 ? -8.627 15.805 25.281 1.00 48.91 107 VAL A O 1
ATOM 854 N N . ASN A 1 108 ? -10.783 16.271 24.808 1.00 45.69 108 ASN A N 1
ATOM 855 C CA . ASN A 1 108 ? -10.554 16.960 23.544 1.00 45.69 108 ASN A CA 1
ATOM 856 C C . ASN A 1 108 ? -9.800 18.266 23.828 1.00 45.69 108 ASN A C 1
ATOM 858 O O . ASN A 1 108 ? -10.394 19.326 24.017 1.00 45.69 108 ASN A O 1
ATOM 862 N N . MET A 1 109 ? -8.472 18.194 23.895 1.00 46.50 109 MET A N 1
ATOM 863 C CA . MET A 1 109 ? -7.641 19.385 23.845 1.00 46.50 109 MET A CA 1
ATOM 864 C C . MET A 1 109 ? -7.751 19.936 22.429 1.00 46.50 109 MET A C 1
ATOM 866 O O . MET A 1 109 ? -7.431 19.262 21.454 1.00 46.50 109 MET A O 1
ATOM 870 N N . ASN A 1 110 ? -8.308 21.138 22.346 1.00 52.00 110 ASN A N 1
ATOM 871 C CA . ASN A 1 110 ? -8.716 21.829 21.133 1.00 52.00 110 ASN A CA 1
ATOM 872 C C . ASN A 1 110 ? -7.562 21.885 20.105 1.00 52.00 110 ASN A C 1
ATOM 874 O O . ASN A 1 110 ? -6.686 22.748 20.168 1.00 52.00 110 ASN A O 1
ATOM 878 N N . LEU A 1 111 ? -7.525 20.933 19.169 1.00 54.28 111 LEU A N 1
ATOM 879 C CA . LEU A 1 111 ? -6.484 20.824 18.147 1.00 54.28 111 LEU A CA 1
ATOM 880 C C . LEU A 1 111 ? -6.920 21.588 16.894 1.00 54.28 111 LEU A C 1
ATOM 882 O O . LEU A 1 111 ? -7.401 21.016 15.920 1.00 54.28 111 LEU A O 1
ATOM 886 N N . VAL A 1 112 ? -6.649 22.895 16.886 1.00 55.62 112 VAL A N 1
ATOM 887 C CA . VAL A 1 112 ? -6.778 23.810 15.726 1.00 55.62 112 VAL A CA 1
ATOM 888 C C . VAL A 1 112 ? -5.776 23.474 14.590 1.00 55.62 112 VAL A C 1
ATOM 890 O O . VAL A 1 112 ? -5.590 24.224 13.640 1.00 55.62 112 VAL A O 1
ATOM 893 N N . LYS A 1 113 ? -5.133 22.303 14.631 1.00 52.50 113 LYS A N 1
ATOM 894 C CA . LYS A 1 113 ? -4.248 21.785 13.581 1.00 52.50 113 LYS A CA 1
ATOM 895 C C . LYS A 1 113 ? -4.737 20.415 13.119 1.00 52.50 113 LYS A C 1
ATOM 897 O O . LYS A 1 113 ? -4.077 19.408 13.355 1.00 52.50 113 LYS A O 1
ATOM 902 N N . GLN A 1 114 ? -5.904 20.360 12.481 1.00 55.47 114 GLN A N 1
ATOM 903 C CA . GLN A 1 114 ? -6.234 19.179 11.686 1.00 55.47 114 GLN A CA 1
ATOM 904 C C . GLN A 1 114 ? -5.306 19.147 10.468 1.00 55.47 114 GLN A C 1
ATOM 906 O O . GLN A 1 114 ? -5.219 20.108 9.705 1.00 55.47 114 GLN A O 1
ATOM 911 N N . ASP A 1 115 ? -4.547 18.057 10.356 1.00 55.47 115 ASP A N 1
ATOM 912 C CA . ASP A 1 115 ? -3.527 17.856 9.332 1.00 55.47 115 ASP A CA 1
ATOM 913 C C . ASP A 1 115 ? -4.204 17.925 7.951 1.00 55.47 115 ASP A C 1
ATOM 915 O O . ASP A 1 115 ? -5.081 17.116 7.636 1.00 55.47 115 ASP A O 1
ATOM 919 N N . THR A 1 116 ? -3.782 18.859 7.093 1.00 61.75 116 THR A N 1
ATOM 920 C CA . THR A 1 116 ? -4.299 19.046 5.718 1.00 61.75 116 THR A CA 1
ATOM 921 C C . THR A 1 116 ? -4.105 17.823 4.818 1.00 61.75 116 THR A C 1
ATOM 923 O O . THR A 1 116 ? -4.462 17.846 3.652 1.00 61.75 116 THR A O 1
ATOM 926 N N . ARG A 1 117 ? -3.527 16.740 5.338 1.00 58.41 117 ARG A N 1
ATOM 927 C CA . ARG A 1 117 ? -3.320 15.466 4.647 1.00 58.41 117 ARG A CA 1
ATOM 928 C C . ARG A 1 117 ? -4.572 14.593 4.598 1.00 58.41 117 ARG A C 1
ATOM 930 O O . ARG A 1 117 ? -4.631 13.694 3.767 1.00 58.41 117 ARG A O 1
ATOM 937 N N . LEU A 1 118 ? -5.557 14.851 5.462 1.00 60.03 118 LEU A N 1
ATOM 938 C CA . LEU A 1 118 ? -6.816 14.098 5.506 1.00 60.03 118 LEU A CA 1
ATOM 939 C C . LEU A 1 118 ? -7.807 14.507 4.402 1.00 60.03 118 LEU A C 1
ATOM 941 O O . LEU A 1 118 ? -8.798 13.820 4.197 1.00 60.03 118 LEU A O 1
ATOM 945 N N . THR A 1 119 ? -7.555 15.600 3.675 1.00 60.66 119 THR A N 1
ATOM 946 C CA . THR A 1 119 ? -8.468 16.136 2.646 1.00 60.66 119 THR A CA 1
ATOM 947 C C . THR A 1 119 ? -8.500 15.339 1.340 1.00 60.66 119 THR A C 1
ATOM 949 O O . THR A 1 119 ? -9.245 15.715 0.446 1.00 60.66 119 THR A O 1
ATOM 952 N N . SER A 1 120 ? -7.707 14.270 1.207 1.00 69.31 120 SER A N 1
ATOM 953 C CA . SER A 1 120 ? -7.527 13.528 -0.058 1.00 69.31 120 SER A CA 1
ATOM 954 C C . SER A 1 120 ? -7.896 12.041 0.023 1.00 69.31 120 SER A C 1
ATOM 956 O O . SER A 1 120 ? -7.361 11.225 -0.726 1.00 69.31 120 SER A O 1
ATOM 958 N N . PHE A 1 121 ? -8.746 11.658 0.979 1.00 82.81 121 PHE A N 1
ATOM 959 C CA . PHE A 1 121 ? -9.229 10.281 1.095 1.00 82.81 121 PHE A CA 1
ATOM 960 C C . PHE A 1 121 ? -10.627 10.167 0.497 1.00 82.81 121 PHE A C 1
ATOM 962 O O . PHE A 1 121 ? -11.617 10.452 1.166 1.00 82.81 121 PHE A O 1
ATOM 969 N N . ASP A 1 122 ? -10.680 9.744 -0.762 1.00 88.69 122 ASP A N 1
ATOM 970 C CA . ASP A 1 122 ? -11.929 9.624 -1.521 1.00 88.69 122 ASP A CA 1
ATOM 971 C C . ASP A 1 122 ? -12.626 8.272 -1.306 1.00 88.69 122 ASP A C 1
ATOM 973 O O . ASP A 1 122 ? -13.782 8.093 -1.684 1.00 88.69 122 ASP A O 1
ATOM 977 N N . ASP A 1 123 ? -11.932 7.309 -0.693 1.00 93.00 123 ASP A N 1
ATOM 978 C CA . ASP A 1 123 ? -12.374 5.923 -0.619 1.00 93.00 123 ASP A CA 1
ATOM 979 C C . ASP A 1 123 ? -12.137 5.294 0.759 1.00 93.00 123 ASP A C 1
ATOM 981 O O . ASP A 1 123 ? -11.494 5.872 1.638 1.00 93.00 123 ASP A O 1
ATOM 985 N N . CYS A 1 124 ? -12.662 4.090 0.974 1.00 93.75 124 CYS A N 1
ATOM 986 C CA . CYS A 1 124 ? -12.511 3.350 2.222 1.00 93.75 124 CYS A CA 1
ATOM 987 C C . CYS A 1 124 ? -12.188 1.876 1.972 1.00 93.75 124 CYS A C 1
ATOM 989 O O . CYS A 1 124 ? -12.811 1.204 1.153 1.00 93.75 124 CYS A O 1
ATOM 991 N N . ILE A 1 125 ? -11.244 1.355 2.749 1.00 94.81 125 ILE A N 1
ATOM 992 C CA . ILE A 1 125 ? -10.978 -0.075 2.861 1.00 94.81 125 ILE A CA 1
ATOM 993 C C . ILE A 1 125 ? -11.894 -0.664 3.931 1.00 94.81 125 ILE A C 1
ATOM 995 O O . ILE A 1 125 ? -11.915 -0.186 5.066 1.00 94.81 125 ILE A O 1
ATOM 999 N N . GLU A 1 126 ? -12.621 -1.724 3.586 1.00 94.19 126 GLU A N 1
ATOM 1000 C CA . GLU A 1 126 ? -13.458 -2.460 4.530 1.00 94.19 126 GLU A CA 1
ATOM 1001 C C . GLU A 1 126 ? -12.697 -3.650 5.113 1.00 94.19 126 GLU A C 1
ATOM 1003 O O . GLU A 1 126 ? -12.281 -4.569 4.402 1.00 94.19 126 GLU A O 1
ATOM 1008 N N . ALA A 1 127 ? -12.525 -3.629 6.431 1.00 93.81 127 ALA A N 1
ATOM 1009 C CA . ALA A 1 127 ? -11.831 -4.661 7.175 1.00 93.81 127 ALA A CA 1
ATOM 1010 C C . ALA A 1 127 ? -12.779 -5.302 8.193 1.00 93.81 127 ALA A C 1
ATOM 1012 O O . ALA A 1 127 ? -13.428 -4.614 8.976 1.00 93.81 127 ALA A O 1
ATOM 1013 N N . VAL A 1 128 ? -12.880 -6.625 8.188 1.00 94.06 128 VAL A N 1
ATOM 1014 C CA . VAL A 1 128 ? -13.836 -7.382 8.998 1.00 94.06 128 VAL A CA 1
ATOM 1015 C C . VAL A 1 128 ? -13.103 -8.122 10.107 1.00 94.06 128 VAL A C 1
ATOM 1017 O O . VAL A 1 128 ? -12.095 -8.783 9.868 1.00 94.06 128 VAL A O 1
ATOM 1020 N N . SER A 1 129 ? -13.622 -8.043 11.332 1.00 93.25 129 SER A N 1
ATOM 1021 C CA . SER A 1 129 ? -13.127 -8.830 12.463 1.00 93.25 129 SER A CA 1
ATOM 1022 C C . SER A 1 129 ? -14.255 -9.436 13.286 1.00 93.25 129 SER A C 1
ATOM 1024 O O . SER A 1 129 ? -15.407 -8.997 13.240 1.00 93.25 129 SER A O 1
ATOM 1026 N N . SER A 1 130 ? -13.896 -10.438 14.085 1.00 92.75 130 SER A N 1
ATOM 1027 C CA . SER A 1 130 ? -14.817 -11.072 15.020 1.00 92.75 130 SER A CA 1
ATOM 1028 C C . SER A 1 130 ? -15.185 -10.131 16.173 1.00 92.75 130 SER A C 1
ATOM 1030 O O . SER A 1 130 ? -14.363 -9.340 16.650 1.00 92.75 130 SER A O 1
ATOM 1032 N N . ILE A 1 131 ? -16.403 -10.283 16.701 1.00 90.31 131 ILE A N 1
ATOM 1033 C CA . ILE A 1 131 ? -16.847 -9.587 17.920 1.00 90.31 131 ILE A CA 1
ATOM 1034 C C . ILE A 1 131 ? -15.908 -9.799 19.110 1.00 90.31 131 ILE A C 1
ATOM 1036 O O . ILE A 1 131 ? -15.717 -8.887 19.912 1.00 90.31 131 ILE A O 1
ATOM 1040 N N . LYS A 1 132 ? -15.308 -10.990 19.232 1.00 90.81 132 LYS A N 1
ATOM 1041 C CA . LYS A 1 132 ? -14.421 -11.321 20.353 1.00 90.81 132 LYS A CA 1
ATOM 1042 C C . LYS A 1 132 ? -13.186 -10.429 20.332 1.00 90.81 132 LYS A C 1
ATOM 1044 O O . LYS A 1 132 ? -12.876 -9.820 21.345 1.00 90.81 132 LYS A O 1
ATOM 1049 N N . THR A 1 133 ? -12.536 -10.297 19.176 1.00 90.81 133 THR A N 1
ATOM 1050 C CA . THR A 1 133 ? -11.337 -9.462 19.016 1.00 90.81 133 THR A CA 1
ATOM 1051 C C . THR A 1 133 ? -11.641 -7.987 19.277 1.00 90.81 133 THR A C 1
ATOM 1053 O O . THR A 1 133 ? -10.913 -7.322 20.015 1.00 90.81 133 THR A O 1
ATOM 1056 N N . MET A 1 134 ? -12.751 -7.492 18.723 1.00 89.31 134 MET A N 1
ATOM 1057 C CA . MET A 1 134 ? -13.136 -6.081 18.823 1.00 89.31 134 MET A CA 1
ATOM 1058 C C . MET A 1 134 ? -13.478 -5.649 20.250 1.00 89.31 134 MET A C 1
ATOM 1060 O O . MET A 1 134 ? -13.199 -4.515 20.624 1.00 89.31 134 MET A O 1
ATOM 1064 N N . ARG A 1 135 ? -14.003 -6.553 21.089 1.00 88.06 135 ARG A N 1
ATOM 1065 C CA . ARG A 1 135 ? -14.265 -6.254 22.508 1.00 88.06 135 ARG A CA 1
ATOM 1066 C C . ARG A 1 135 ? -13.007 -5.889 23.297 1.00 88.06 135 ARG A C 1
ATOM 1068 O O . ARG A 1 135 ? -13.102 -5.072 24.202 1.00 88.06 135 ARG A O 1
ATOM 1075 N N . TYR A 1 136 ? -11.859 -6.485 22.971 1.00 89.00 136 TYR A N 1
ATOM 1076 C CA . TYR A 1 136 ? -10.603 -6.232 23.688 1.00 89.00 136 TYR A CA 1
ATOM 1077 C C . TYR A 1 136 ? -9.783 -5.096 23.080 1.00 89.00 136 TYR A C 1
ATOM 1079 O O . TYR A 1 136 ? -9.084 -4.393 23.800 1.00 89.00 136 TYR A O 1
ATOM 1087 N N . LYS A 1 137 ? -9.818 -4.948 21.751 1.00 89.00 137 LYS A N 1
ATOM 1088 C CA . LYS A 1 137 ? -9.010 -3.947 21.041 1.00 89.00 137 LYS A CA 1
ATOM 1089 C C . LYS A 1 137 ? -9.705 -2.598 20.904 1.00 89.00 137 LYS A C 1
ATOM 1091 O O . LYS A 1 137 ? -9.023 -1.589 20.793 1.00 89.00 137 LYS A O 1
ATOM 1096 N N . GLY A 1 138 ? -11.033 -2.584 20.946 1.00 87.19 138 GLY A N 1
ATOM 1097 C CA . GLY A 1 138 ? -11.826 -1.411 20.619 1.00 87.19 138 GLY A CA 1
ATOM 1098 C C . GLY A 1 138 ? -12.089 -1.285 19.122 1.00 87.19 138 GLY A C 1
ATOM 1099 O O . GLY A 1 138 ? -11.856 -2.216 18.350 1.00 87.19 138 GLY A O 1
ATOM 1100 N N . TYR A 1 139 ? -12.653 -0.146 18.737 1.00 84.19 139 TYR A N 1
ATOM 1101 C CA . TYR A 1 139 ? -13.266 0.051 17.423 1.00 84.19 139 TYR A CA 1
ATOM 1102 C C . TYR A 1 139 ? -12.952 1.410 16.790 1.00 84.19 139 TYR A C 1
ATOM 1104 O O . TYR A 1 139 ? -13.316 1.625 15.632 1.00 84.19 139 TYR A O 1
ATOM 1112 N N . SER A 1 140 ? -12.261 2.313 17.491 1.00 85.94 140 SER A N 1
ATOM 1113 C CA . SER A 1 140 ? -11.911 3.623 16.949 1.00 85.94 140 SER A CA 1
ATOM 1114 C C . SER A 1 140 ? -10.508 3.656 16.354 1.00 85.94 140 SER A C 1
ATOM 1116 O O . SER A 1 140 ? -9.556 3.026 16.823 1.00 85.94 140 SER A O 1
ATOM 1118 N N . LEU A 1 141 ? -10.392 4.432 15.277 1.00 86.69 141 LEU A N 1
ATOM 1119 C CA . LEU A 1 141 ? -9.129 4.802 14.658 1.00 86.69 141 LEU A CA 1
ATOM 1120 C C . LEU A 1 141 ? -9.004 6.318 14.698 1.00 86.69 141 LEU A C 1
ATOM 1122 O O . LEU A 1 141 ? -9.786 7.036 14.076 1.00 86.69 141 LEU A O 1
ATOM 1126 N N . THR A 1 142 ? -7.994 6.809 15.413 1.00 86.88 142 THR A N 1
ATOM 1127 C CA . THR A 1 142 ? -7.686 8.238 15.412 1.00 86.88 142 THR A CA 1
ATOM 1128 C C . THR A 1 142 ? -7.122 8.664 14.050 1.00 86.88 142 THR A C 1
ATOM 1130 O O . THR A 1 142 ? -6.490 7.859 13.354 1.00 86.88 142 THR A O 1
ATOM 1133 N N . PRO A 1 143 ? -7.278 9.938 13.647 1.00 85.31 143 PRO A N 1
ATOM 1134 C CA . PRO A 1 143 ? -6.789 10.406 12.350 1.00 85.31 143 PRO A CA 1
ATOM 1135 C C . PRO A 1 143 ? -5.285 10.182 12.141 1.00 85.31 143 PRO A C 1
ATOM 1137 O O . PRO A 1 143 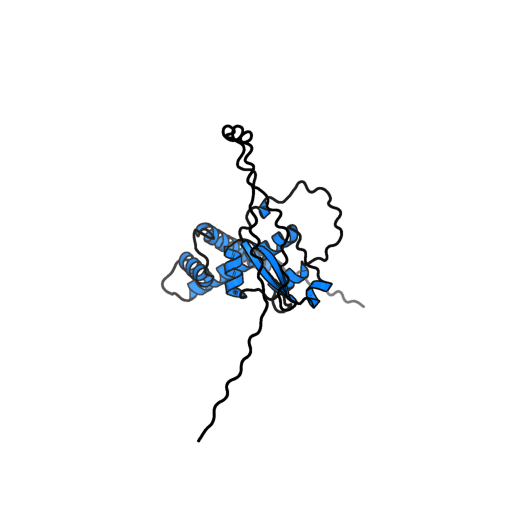? -4.850 9.795 11.058 1.00 85.31 143 PRO A O 1
ATOM 1140 N N . THR A 1 144 ? -4.481 10.334 13.197 1.00 84.56 144 THR A N 1
ATOM 1141 C CA . THR A 1 144 ? -3.035 10.064 13.176 1.00 84.56 144 THR A CA 1
ATOM 1142 C C . THR A 1 144 ? -2.726 8.619 12.789 1.00 84.56 144 THR A C 1
ATOM 1144 O O . THR A 1 144 ? -1.790 8.354 12.033 1.00 84.56 144 THR A O 1
ATOM 1147 N N . LYS A 1 145 ? -3.535 7.671 13.266 1.00 89.56 145 LYS A N 1
ATOM 1148 C CA . LYS A 1 145 ? -3.380 6.247 12.959 1.00 89.56 145 LYS A CA 1
ATOM 1149 C C . LYS A 1 145 ? -3.816 5.920 11.544 1.00 89.56 145 LYS A C 1
ATOM 1151 O O . LYS A 1 145 ? -3.133 5.157 10.871 1.00 89.56 145 LYS A O 1
ATOM 1156 N N . ILE A 1 146 ? -4.885 6.551 11.060 1.00 90.75 146 ILE A N 1
ATOM 1157 C CA . ILE A 1 146 ? -5.306 6.447 9.656 1.00 90.75 146 ILE A CA 1
ATOM 1158 C C . ILE A 1 146 ? -4.176 6.925 8.732 1.00 90.75 146 ILE A C 1
ATOM 1160 O O . ILE A 1 146 ? -3.863 6.264 7.741 1.00 90.75 146 ILE A O 1
ATOM 1164 N N . ILE A 1 147 ? -3.495 8.024 9.079 1.00 88.94 147 ILE A N 1
ATOM 1165 C CA . ILE A 1 147 ? -2.320 8.508 8.336 1.00 88.94 147 ILE A CA 1
ATOM 1166 C C . ILE A 1 147 ? -1.180 7.482 8.379 1.00 88.94 147 ILE A C 1
ATOM 1168 O O . ILE A 1 147 ? -0.539 7.238 7.356 1.00 88.94 147 ILE A O 1
ATOM 1172 N N . ALA A 1 148 ? -0.918 6.867 9.535 1.00 90.00 148 ALA A N 1
ATOM 1173 C CA . ALA A 1 148 ? 0.117 5.843 9.667 1.00 90.00 148 ALA A CA 1
ATOM 1174 C C . ALA A 1 148 ? -0.177 4.605 8.799 1.00 90.00 148 ALA A C 1
ATOM 1176 O O . ALA A 1 148 ? 0.717 4.140 8.090 1.00 90.00 148 ALA A O 1
ATOM 1177 N N . ILE A 1 149 ? -1.427 4.128 8.789 1.00 94.19 149 ILE A N 1
ATOM 1178 C CA . ILE A 1 149 ? -1.875 3.012 7.942 1.00 94.19 149 ILE A CA 1
ATOM 1179 C C . ILE A 1 149 ? -1.696 3.364 6.464 1.00 94.19 149 ILE A C 1
ATOM 1181 O O . ILE A 1 149 ? -1.082 2.601 5.725 1.00 94.19 149 ILE A O 1
ATOM 1185 N N . ASN A 1 150 ? -2.159 4.540 6.032 1.00 94.31 150 ASN A N 1
ATOM 1186 C CA . ASN A 1 150 ? -2.009 4.971 4.641 1.00 94.31 150 ASN A CA 1
ATOM 1187 C C . ASN A 1 150 ? -0.538 5.060 4.218 1.00 94.31 150 ASN A C 1
ATOM 1189 O O . ASN A 1 150 ? -0.180 4.565 3.157 1.00 94.31 150 ASN A O 1
ATOM 1193 N N . ARG A 1 151 ? 0.343 5.608 5.064 1.00 93.25 151 ARG A N 1
ATOM 1194 C CA . ARG A 1 151 ? 1.790 5.638 4.784 1.00 93.25 151 ARG A CA 1
ATOM 1195 C C . ARG A 1 151 ? 2.388 4.243 4.663 1.00 93.25 151 ARG A C 1
ATOM 1197 O O . ARG A 1 151 ? 3.270 4.026 3.837 1.00 93.25 151 ARG A O 1
ATOM 1204 N N . PHE A 1 152 ? 1.948 3.310 5.501 1.00 95.81 152 PHE A N 1
ATOM 1205 C CA . PHE A 1 152 ? 2.378 1.921 5.410 1.00 95.81 152 PHE A CA 1
ATOM 1206 C C . PHE A 1 152 ? 1.951 1.302 4.072 1.00 95.81 152 PHE A C 1
ATOM 1208 O O . PHE A 1 152 ? 2.793 0.750 3.367 1.00 95.81 152 PHE A O 1
ATOM 1215 N N . LEU A 1 153 ? 0.683 1.477 3.687 1.00 96.44 153 LEU A N 1
ATOM 1216 C CA . LEU A 1 153 ? 0.147 0.993 2.414 1.00 96.44 153 LEU A CA 1
ATOM 1217 C C . LEU A 1 153 ? 0.854 1.618 1.207 1.00 96.44 153 LEU A C 1
ATOM 1219 O O . LEU A 1 153 ? 1.202 0.900 0.277 1.00 96.44 153 LEU A O 1
ATOM 1223 N N . GLU A 1 154 ? 1.124 2.925 1.232 1.00 96.12 154 GLU A N 1
ATOM 1224 C CA . GLU A 1 154 ? 1.880 3.612 0.178 1.00 96.12 154 GLU A CA 1
ATOM 1225 C C . GLU A 1 154 ? 3.298 3.051 0.037 1.00 96.12 154 GLU A C 1
ATOM 1227 O O . GLU A 1 154 ? 3.760 2.822 -1.078 1.00 96.12 154 GLU A O 1
ATOM 1232 N N . ASN A 1 155 ? 3.993 2.798 1.149 1.00 96.25 155 ASN A N 1
ATOM 1233 C CA . ASN A 1 155 ? 5.335 2.220 1.101 1.00 96.25 155 ASN A CA 1
ATOM 1234 C C . ASN A 1 155 ? 5.322 0.796 0.535 1.00 96.25 155 ASN A C 1
ATOM 1236 O O . ASN A 1 155 ? 6.164 0.487 -0.306 1.00 96.25 155 ASN A O 1
ATOM 1240 N N . ALA A 1 156 ? 4.371 -0.038 0.968 1.00 96.62 156 ALA A N 1
ATOM 1241 C CA . ALA A 1 156 ? 4.209 -1.397 0.457 1.00 96.62 156 ALA A CA 1
ATOM 1242 C C . ALA A 1 156 ? 3.887 -1.392 -1.046 1.00 96.62 156 ALA A C 1
ATOM 1244 O O . ALA A 1 156 ? 4.544 -2.076 -1.820 1.00 96.62 156 ALA A O 1
ATOM 1245 N N . PHE A 1 157 ? 2.954 -0.535 -1.470 1.00 97.81 157 PHE A N 1
ATOM 1246 C CA . PHE A 1 157 ? 2.600 -0.344 -2.876 1.00 97.81 157 PHE A CA 1
ATOM 1247 C C . PHE A 1 157 ? 3.815 0.024 -3.739 1.00 97.81 157 PHE A C 1
ATOM 1249 O O . PHE A 1 157 ? 4.031 -0.561 -4.797 1.00 97.81 157 PHE A O 1
ATOM 1256 N N . ILE A 1 158 ? 4.630 0.987 -3.293 1.00 97.56 158 ILE A N 1
ATOM 1257 C CA . ILE A 1 158 ? 5.813 1.430 -4.045 1.00 97.56 158 ILE A CA 1
ATOM 1258 C C . ILE A 1 158 ? 6.878 0.324 -4.105 1.00 97.56 158 ILE A C 1
ATOM 1260 O O . ILE A 1 158 ? 7.555 0.174 -5.125 1.00 97.56 158 ILE A O 1
ATOM 1264 N N . GLU A 1 159 ? 7.045 -0.441 -3.026 1.00 97.19 159 GLU A N 1
ATOM 1265 C CA . GLU A 1 159 ? 7.977 -1.565 -2.991 1.00 97.19 159 GLU A CA 1
ATOM 1266 C C . GLU A 1 159 ? 7.575 -2.669 -3.975 1.00 97.19 159 GLU A C 1
ATOM 1268 O O . GLU A 1 159 ? 8.410 -3.092 -4.783 1.00 97.19 159 GLU A O 1
ATOM 1273 N N . ASP A 1 160 ? 6.303 -3.063 -3.975 1.00 97.56 160 ASP A N 1
ATOM 1274 C CA . ASP A 1 160 ? 5.772 -4.083 -4.879 1.00 97.56 160 ASP A CA 1
ATOM 1275 C C . ASP A 1 160 ? 5.810 -3.620 -6.338 1.00 97.56 160 ASP A C 1
ATOM 1277 O O . ASP A 1 160 ? 6.244 -4.378 -7.210 1.00 97.56 160 ASP A O 1
ATOM 1281 N N . LEU A 1 161 ? 5.487 -2.349 -6.603 1.00 96.88 161 LEU A N 1
ATOM 1282 C CA . LEU A 1 161 ? 5.643 -1.731 -7.922 1.00 96.88 161 LEU A CA 1
ATOM 1283 C C . LEU A 1 161 ? 7.091 -1.845 -8.420 1.00 96.88 161 LEU A C 1
ATOM 1285 O O . LEU A 1 161 ? 7.341 -2.265 -9.551 1.00 96.88 161 LEU A O 1
ATOM 1289 N N . TYR A 1 162 ? 8.065 -1.503 -7.575 1.00 96.12 162 TYR A N 1
ATOM 1290 C CA . TYR A 1 162 ? 9.483 -1.610 -7.918 1.00 96.12 162 TYR A CA 1
ATOM 1291 C C . TYR A 1 162 ? 9.898 -3.063 -8.200 1.00 96.12 162 TYR A C 1
ATOM 1293 O O . TYR A 1 162 ? 10.611 -3.327 -9.174 1.00 96.12 162 TYR A O 1
ATOM 1301 N N . ILE A 1 163 ? 9.468 -4.014 -7.363 1.00 95.50 163 ILE A N 1
ATOM 1302 C CA . ILE A 1 163 ? 9.769 -5.443 -7.538 1.00 95.50 163 ILE A CA 1
ATOM 1303 C C . ILE A 1 163 ? 9.171 -5.956 -8.849 1.00 95.50 163 ILE A C 1
ATOM 1305 O O . ILE A 1 163 ? 9.860 -6.660 -9.598 1.00 95.50 163 ILE A O 1
ATOM 1309 N N . HIS A 1 164 ? 7.932 -5.572 -9.156 1.00 95.44 164 HIS A N 1
ATOM 1310 C CA . HIS A 1 164 ? 7.248 -5.947 -10.384 1.00 95.44 164 HIS A CA 1
ATOM 1311 C C . HIS A 1 164 ? 7.974 -5.392 -11.614 1.00 95.44 164 HIS A C 1
ATOM 1313 O O . HIS A 1 164 ? 8.401 -6.169 -12.467 1.00 95.44 164 HIS A O 1
ATOM 1319 N N . CYS A 1 165 ? 8.236 -4.080 -11.665 1.00 93.38 165 CYS A N 1
ATOM 1320 C CA . CYS A 1 165 ? 8.977 -3.444 -12.759 1.00 93.38 165 CYS A CA 1
ATOM 1321 C C . CYS A 1 165 ? 10.346 -4.098 -12.977 1.00 93.38 165 CYS A C 1
ATOM 1323 O O . CYS A 1 165 ? 10.713 -4.438 -14.103 1.00 93.38 165 CYS A O 1
ATOM 1325 N N . LYS A 1 166 ? 11.092 -4.355 -11.898 1.00 92.25 166 LYS A N 1
ATOM 1326 C CA . LYS A 1 166 ? 12.392 -5.033 -11.969 1.00 92.25 166 LYS A CA 1
ATOM 1327 C C . LYS A 1 166 ? 12.284 -6.457 -12.522 1.00 92.25 166 LYS A C 1
ATOM 1329 O O . LYS A 1 166 ? 13.179 -6.899 -13.240 1.00 92.25 166 LYS A O 1
ATOM 1334 N N . SER A 1 167 ? 11.227 -7.183 -12.170 1.00 91.19 167 SER A N 1
ATOM 1335 C CA . SER A 1 167 ? 11.001 -8.557 -12.631 1.00 91.19 167 SER A CA 1
ATOM 1336 C C . SER A 1 167 ? 10.587 -8.599 -14.101 1.00 91.19 167 SER A C 1
ATOM 1338 O O . SER A 1 167 ? 11.075 -9.445 -14.848 1.00 91.19 167 SER A O 1
ATOM 1340 N N . SER A 1 168 ? 9.758 -7.651 -14.537 1.00 88.19 168 SER A N 1
ATOM 1341 C CA . SER A 1 168 ? 9.314 -7.525 -15.928 1.00 88.19 168 SER A CA 1
ATOM 1342 C C . SER A 1 168 ? 10.461 -7.164 -16.877 1.00 88.19 168 SER A C 1
ATOM 1344 O O . SER A 1 168 ? 10.538 -7.719 -17.971 1.00 88.19 168 SER A O 1
ATOM 1346 N N . LEU A 1 169 ? 11.413 -6.331 -16.438 1.00 84.62 169 LEU A N 1
ATOM 1347 C CA . LEU A 1 169 ? 12.607 -5.982 -17.222 1.00 84.62 169 LEU A CA 1
ATOM 1348 C C . LEU A 1 169 ? 13.552 -7.168 -17.467 1.00 84.62 169 LEU A C 1
ATOM 1350 O O . LEU A 1 169 ? 14.234 -7.199 -18.483 1.00 84.62 169 LEU A O 1
ATOM 1354 N N . LYS A 1 170 ? 13.607 -8.149 -16.558 1.00 81.38 170 LYS A N 1
ATOM 1355 C CA . LYS A 1 170 ? 14.471 -9.331 -16.723 1.00 81.38 170 LYS A CA 1
ATOM 1356 C C . LYS A 1 170 ? 13.943 -10.330 -17.749 1.00 81.38 170 LYS A C 1
ATOM 1358 O O . LYS A 1 170 ? 14.728 -11.078 -18.314 1.00 81.38 170 LYS A O 1
ATOM 1363 N N . LYS A 1 171 ? 12.622 -10.389 -17.933 1.00 73.94 171 LYS A N 1
ATOM 1364 C CA . LYS A 1 171 ? 11.960 -11.408 -18.761 1.00 73.94 171 LYS A CA 1
ATOM 1365 C C . LYS A 1 171 ? 11.940 -11.073 -20.252 1.00 73.94 171 LYS A C 1
ATOM 1367 O O . LYS A 1 171 ? 11.617 -11.943 -21.049 1.00 73.94 171 LYS A O 1
ATOM 1372 N N . ARG A 1 172 ? 12.220 -9.825 -20.636 1.00 67.38 172 ARG A N 1
ATOM 1373 C CA . ARG A 1 172 ? 12.144 -9.370 -22.029 1.00 67.38 172 ARG A CA 1
ATOM 1374 C C . ARG A 1 172 ? 13.512 -8.868 -22.478 1.00 67.38 172 ARG A C 1
ATOM 1376 O O . ARG A 1 172 ? 13.956 -7.803 -22.065 1.00 67.38 172 ARG A O 1
ATOM 1383 N N . GLU A 1 173 ? 14.161 -9.653 -23.333 1.00 60.78 173 GLU A N 1
ATOM 1384 C CA . GLU A 1 173 ? 15.488 -9.367 -23.901 1.00 60.78 173 GLU A CA 1
ATOM 1385 C C . GLU A 1 173 ? 15.471 -8.158 -24.860 1.00 60.78 173 GLU A C 1
ATOM 1387 O O . GLU A 1 173 ? 16.484 -7.484 -25.038 1.00 60.78 173 GLU A O 1
ATOM 1392 N N . TRP A 1 174 ? 14.300 -7.813 -25.410 1.00 53.97 174 TRP A N 1
ATOM 1393 C CA . TRP A 1 174 ? 14.061 -6.635 -26.249 1.00 53.97 174 TRP A CA 1
ATOM 1394 C C . TRP A 1 174 ? 13.139 -5.640 -25.523 1.00 53.97 174 TRP A C 1
ATOM 1396 O O . TRP A 1 174 ? 11.920 -5.777 -25.502 1.00 53.97 174 TRP A O 1
ATOM 1406 N N . ARG A 1 175 ? 13.775 -4.681 -24.844 1.00 56.84 175 ARG A N 1
ATOM 1407 C CA . ARG A 1 175 ? 13.251 -3.646 -23.927 1.00 56.84 175 ARG A CA 1
ATOM 1408 C C . ARG A 1 175 ? 11.789 -3.189 -24.134 1.00 56.84 175 ARG A C 1
ATOM 1410 O O . ARG A 1 175 ? 11.546 -2.304 -24.953 1.00 56.84 175 ARG A O 1
ATOM 1417 N N . PRO A 1 176 ? 10.848 -3.602 -23.271 1.00 61.06 176 PRO A N 1
ATOM 1418 C CA . PRO A 1 176 ? 9.795 -2.700 -22.822 1.00 61.06 176 PRO A CA 1
ATOM 1419 C C . PRO A 1 176 ? 10.370 -1.687 -21.819 1.00 61.06 176 PRO A C 1
ATOM 1421 O O . PRO A 1 176 ? 11.291 -1.988 -21.050 1.00 61.06 176 PRO A O 1
ATOM 1424 N N . GLY A 1 177 ? 9.837 -0.472 -21.823 1.00 82.06 177 GLY A N 1
ATOM 1425 C CA . GLY A 1 177 ? 10.237 0.556 -20.868 1.00 82.06 177 GLY A CA 1
ATOM 1426 C C . GLY A 1 177 ? 9.774 0.226 -19.446 1.00 82.06 177 GLY A C 1
ATOM 1427 O O . GLY A 1 177 ? 8.916 -0.627 -19.227 1.00 82.06 177 GLY A O 1
ATOM 1428 N N . ILE A 1 178 ? 10.281 0.972 -18.458 1.00 88.50 178 ILE A N 1
ATOM 1429 C CA . ILE A 1 178 ? 9.718 0.978 -17.090 1.00 88.50 178 ILE A CA 1
ATOM 1430 C C . ILE A 1 178 ? 8.205 1.260 -17.136 1.00 88.50 178 ILE A C 1
ATOM 1432 O O . ILE A 1 178 ? 7.446 0.745 -16.322 1.00 88.50 178 ILE A O 1
ATOM 1436 N N . GLU A 1 179 ? 7.767 2.038 -18.125 1.00 92.88 179 GLU A N 1
ATOM 1437 C CA . GLU A 1 179 ? 6.371 2.419 -18.336 1.00 92.88 179 GLU A CA 1
ATOM 1438 C C . GLU A 1 179 ? 5.455 1.217 -18.554 1.00 92.88 179 GLU A C 1
ATOM 1440 O O . GLU A 1 179 ? 4.388 1.152 -17.951 1.00 92.88 179 GLU A O 1
ATOM 1445 N N . ASP A 1 180 ? 5.889 0.238 -19.346 1.00 92.81 180 ASP A N 1
ATOM 1446 C CA . ASP A 1 180 ? 5.103 -0.968 -19.609 1.00 92.81 180 ASP A CA 1
ATOM 1447 C C . ASP A 1 180 ? 4.994 -1.838 -18.355 1.00 92.81 180 ASP A C 1
ATOM 1449 O O . ASP A 1 180 ? 3.950 -2.432 -18.097 1.00 92.81 180 ASP A O 1
ATOM 1453 N N . GLY A 1 181 ? 6.055 -1.877 -17.540 1.00 93.75 181 GLY A N 1
ATOM 1454 C CA . GLY A 1 181 ? 6.031 -2.540 -16.236 1.00 93.75 181 GLY A CA 1
ATOM 1455 C C . GLY A 1 181 ? 5.028 -1.891 -15.282 1.00 93.75 181 GLY A C 1
ATOM 1456 O O . GLY A 1 181 ? 4.278 -2.597 -14.613 1.00 93.75 181 GLY A O 1
ATOM 1457 N N . ILE A 1 182 ? 4.966 -0.556 -15.269 1.00 96.00 182 ILE A N 1
ATOM 1458 C CA . ILE A 1 182 ? 3.986 0.192 -14.473 1.00 96.00 182 ILE A CA 1
ATOM 1459 C C . ILE A 1 182 ? 2.563 -0.075 -14.982 1.00 96.00 182 ILE A C 1
ATOM 1461 O O . ILE A 1 182 ? 1.674 -0.327 -14.173 1.00 96.00 182 ILE A O 1
ATOM 1465 N N . ARG A 1 183 ? 2.345 -0.057 -16.303 1.00 96.31 183 ARG A N 1
ATOM 1466 C CA . ARG A 1 183 ? 1.033 -0.336 -16.911 1.00 96.31 183 ARG A CA 1
ATOM 1467 C C . ARG A 1 183 ? 0.553 -1.748 -16.601 1.00 96.31 183 ARG A C 1
ATOM 1469 O O . ARG A 1 183 ? -0.568 -1.908 -16.138 1.00 96.31 183 ARG A O 1
ATOM 1476 N N . SER A 1 184 ? 1.422 -2.744 -16.767 1.00 95.50 184 SER A N 1
ATOM 1477 C CA . SER A 1 184 ? 1.107 -4.140 -16.451 1.00 95.50 184 SER A CA 1
ATOM 1478 C C . SER A 1 184 ? 0.805 -4.346 -14.963 1.00 95.50 184 SER A C 1
ATOM 1480 O O . SER A 1 184 ? -0.107 -5.096 -14.622 1.00 95.50 184 SER A O 1
ATOM 1482 N N . PHE A 1 185 ? 1.521 -3.653 -14.071 1.00 96.88 185 PHE A N 1
ATOM 1483 C CA . PHE A 1 185 ? 1.229 -3.685 -12.638 1.00 96.88 185 PHE A CA 1
ATOM 1484 C C . PHE A 1 185 ? -0.128 -3.048 -12.308 1.00 96.88 185 PHE A C 1
ATOM 1486 O O . PHE A 1 185 ? -0.905 -3.614 -11.538 1.00 96.88 185 PHE A O 1
ATOM 1493 N N . ALA A 1 186 ? -0.420 -1.882 -12.895 1.00 97.50 186 ALA A N 1
ATOM 1494 C CA . ALA A 1 186 ? -1.684 -1.179 -12.701 1.00 97.50 186 ALA A CA 1
ATOM 1495 C C . ALA A 1 186 ? -2.870 -2.017 -13.196 1.00 97.50 186 ALA A C 1
ATOM 1497 O O . ALA A 1 186 ? -3.840 -2.182 -12.460 1.00 97.50 186 ALA A O 1
ATOM 1498 N N . GLU A 1 187 ? -2.746 -2.622 -14.379 1.00 97.19 187 GLU A N 1
ATOM 1499 C CA . GLU A 1 187 ? -3.732 -3.545 -14.945 1.00 97.19 187 GLU A CA 1
ATOM 1500 C C . GLU A 1 187 ? -3.970 -4.748 -14.023 1.00 97.19 187 GLU A C 1
ATOM 1502 O O . GLU A 1 187 ? -5.115 -5.050 -13.691 1.00 97.19 187 GLU A O 1
ATOM 1507 N N . GLY A 1 188 ? -2.900 -5.365 -13.507 1.00 96.88 188 GLY A N 1
ATOM 1508 C CA . GLY A 1 188 ? -3.001 -6.480 -12.560 1.00 96.88 188 GLY A CA 1
ATOM 1509 C C . GLY A 1 188 ? -3.703 -6.125 -11.244 1.00 96.88 188 GLY A C 1
ATOM 1510 O O . GLY A 1 188 ? -4.296 -6.994 -10.611 1.00 96.88 188 GLY A O 1
ATOM 1511 N N . CYS A 1 189 ? -3.675 -4.852 -10.843 1.00 97.38 189 CYS A N 1
ATOM 1512 C CA . CYS A 1 189 ? -4.369 -4.354 -9.653 1.00 97.38 189 CYS A CA 1
ATOM 1513 C C . CYS A 1 189 ? -5.744 -3.725 -9.956 1.00 97.38 189 CYS A C 1
ATOM 1515 O O . CYS A 1 189 ? -6.415 -3.275 -9.027 1.00 97.38 189 CYS A O 1
ATOM 1517 N N . GLY A 1 190 ? -6.151 -3.626 -11.228 1.00 97.19 190 GLY A N 1
ATOM 1518 C CA . GLY A 1 190 ? -7.361 -2.909 -11.651 1.00 97.19 190 GLY A CA 1
ATOM 1519 C C . GLY A 1 190 ? -7.301 -1.384 -11.465 1.00 97.19 190 GLY A C 1
ATOM 1520 O O . GLY A 1 190 ? -8.342 -0.731 -11.350 1.00 97.19 190 GLY A O 1
ATOM 1521 N N . ILE A 1 191 ? -6.098 -0.808 -11.384 1.00 97.69 191 ILE A N 1
ATOM 1522 C CA . ILE A 1 191 ? -5.864 0.635 -11.237 1.00 97.69 191 ILE A CA 1
ATOM 1523 C C . ILE A 1 191 ? -5.957 1.295 -12.613 1.00 97.69 191 ILE A C 1
ATOM 1525 O O . ILE A 1 191 ? -5.259 0.897 -13.546 1.00 97.69 191 ILE A O 1
ATOM 1529 N N . ILE A 1 192 ? -6.789 2.328 -12.727 1.00 97.44 192 ILE A N 1
ATOM 1530 C CA . ILE A 1 192 ? -6.966 3.095 -13.958 1.00 97.44 192 ILE A CA 1
ATOM 1531 C C . ILE A 1 192 ? -5.989 4.269 -13.918 1.00 97.44 192 ILE A C 1
ATOM 1533 O O . ILE A 1 192 ? -6.066 5.147 -13.056 1.00 97.44 192 ILE A O 1
ATOM 1537 N N . ILE A 1 193 ? -5.023 4.247 -14.833 1.00 96.00 193 ILE A N 1
ATOM 1538 C CA . ILE A 1 193 ? -4.009 5.297 -14.958 1.00 96.00 193 ILE A CA 1
ATOM 1539 C C . ILE A 1 193 ? -4.692 6.588 -15.428 1.00 96.00 193 ILE A C 1
ATOM 1541 O O . ILE A 1 193 ? -5.618 6.541 -16.229 1.00 96.00 193 ILE A O 1
ATOM 1545 N N . ASP A 1 194 ? -4.239 7.723 -14.901 1.00 95.38 194 ASP A N 1
ATOM 1546 C CA . ASP A 1 194 ? -4.760 9.082 -15.126 1.00 95.38 194 ASP A CA 1
ATOM 1547 C C . ASP A 1 194 ? -6.107 9.401 -14.451 1.00 95.38 194 ASP A C 1
ATOM 1549 O O . ASP A 1 194 ? -6.341 10.565 -14.128 1.00 95.38 194 ASP A O 1
ATOM 1553 N N . GLU A 1 195 ? -6.924 8.395 -14.118 1.00 95.25 195 GLU A N 1
ATOM 1554 C CA . GLU A 1 195 ? -8.102 8.560 -13.249 1.00 95.25 195 GLU A CA 1
ATOM 1555 C C . GLU A 1 195 ? -7.751 8.418 -11.760 1.00 95.25 195 GLU A C 1
ATOM 1557 O O . GLU A 1 195 ? -7.993 9.332 -10.973 1.00 95.25 195 GLU A O 1
ATOM 1562 N N . ASP A 1 196 ? -7.156 7.287 -11.357 1.00 95.06 196 ASP A N 1
ATOM 1563 C CA . ASP A 1 196 ? -6.838 7.025 -9.947 1.00 95.06 196 ASP A CA 1
ATOM 1564 C C . ASP A 1 196 ? -5.487 7.632 -9.534 1.00 95.06 196 ASP A C 1
ATOM 1566 O O . ASP A 1 196 ? -5.296 8.072 -8.397 1.00 95.06 196 ASP A O 1
ATOM 1570 N N . ILE A 1 197 ? -4.505 7.576 -10.440 1.00 95.69 197 ILE A N 1
ATOM 1571 C CA . ILE A 1 197 ? -3.146 8.084 -10.238 1.00 95.69 197 ILE A CA 1
ATOM 1572 C C . ILE A 1 197 ? -2.474 8.353 -11.588 1.00 95.69 197 ILE A C 1
ATOM 1574 O O . ILE A 1 197 ? -2.565 7.549 -12.517 1.00 95.69 197 ILE A O 1
ATOM 1578 N N . SER A 1 198 ? -1.763 9.476 -11.700 1.00 96.81 198 SER A N 1
ATOM 1579 C CA . SER A 1 198 ? -1.055 9.820 -12.935 1.00 96.81 198 SER A CA 1
ATOM 1580 C C . SER A 1 198 ? 0.189 8.957 -13.144 1.00 96.81 198 SER A C 1
ATOM 1582 O O . SER A 1 198 ? 0.928 8.636 -12.202 1.00 96.81 198 SER A O 1
ATOM 1584 N N . LEU A 1 199 ? 0.472 8.628 -14.406 1.00 95.94 199 LEU A N 1
ATOM 1585 C CA . LEU A 1 199 ? 1.642 7.824 -14.772 1.00 95.94 199 LEU A CA 1
ATOM 1586 C C . LEU A 1 199 ? 2.960 8.465 -14.299 1.00 95.94 199 LEU A C 1
ATOM 1588 O O . LEU A 1 199 ? 3.864 7.782 -13.812 1.00 95.94 199 LEU A O 1
ATOM 1592 N N . ASP A 1 200 ? 3.057 9.791 -14.383 1.00 96.44 200 ASP A N 1
ATOM 1593 C CA . ASP A 1 200 ? 4.235 10.543 -13.947 1.00 96.44 200 ASP A CA 1
ATOM 1594 C C . ASP A 1 200 ? 4.466 10.469 -12.437 1.00 96.44 200 ASP A C 1
ATOM 1596 O O . ASP A 1 200 ? 5.617 10.441 -11.984 1.00 96.44 200 ASP A O 1
ATOM 1600 N N . ALA A 1 201 ? 3.394 10.420 -11.639 1.00 96.12 201 ALA A N 1
ATOM 1601 C CA . ALA A 1 201 ? 3.506 10.237 -10.198 1.00 96.12 201 ALA A CA 1
ATOM 1602 C C . ALA A 1 201 ? 4.097 8.859 -9.869 1.00 96.12 201 ALA A C 1
ATOM 1604 O O . ALA A 1 201 ? 5.009 8.772 -9.043 1.00 96.12 201 ALA A O 1
ATOM 1605 N N . LEU A 1 202 ? 3.654 7.808 -10.569 1.00 95.94 202 LEU A N 1
ATOM 1606 C CA . LEU A 1 202 ? 4.178 6.447 -10.413 1.00 95.94 202 LEU A CA 1
ATOM 1607 C C . LEU A 1 202 ? 5.651 6.345 -10.827 1.00 95.94 202 LEU A C 1
ATOM 1609 O O . LEU A 1 202 ? 6.462 5.807 -10.070 1.00 95.94 202 LEU A O 1
ATOM 1613 N N . LYS A 1 203 ? 6.033 6.934 -11.970 1.00 95.94 203 LYS A N 1
ATOM 1614 C CA . LYS A 1 203 ? 7.436 6.999 -12.422 1.00 95.94 203 LYS A CA 1
ATOM 1615 C C . LYS A 1 203 ? 8.332 7.676 -11.382 1.00 95.94 203 LYS A C 1
ATOM 1617 O O . LYS A 1 203 ? 9.391 7.158 -11.029 1.00 95.94 203 LYS A O 1
ATOM 1622 N N . LYS A 1 204 ? 7.901 8.827 -10.854 1.00 96.50 204 LYS A N 1
ATOM 1623 C CA . LYS A 1 204 ? 8.643 9.561 -9.814 1.00 96.50 204 LYS A CA 1
ATOM 1624 C C . LYS A 1 204 ? 8.738 8.761 -8.514 1.00 96.50 204 LYS A C 1
ATOM 1626 O O . LYS A 1 204 ? 9.786 8.795 -7.869 1.00 96.50 204 LYS A O 1
ATOM 1631 N N . ALA A 1 205 ? 7.676 8.059 -8.120 1.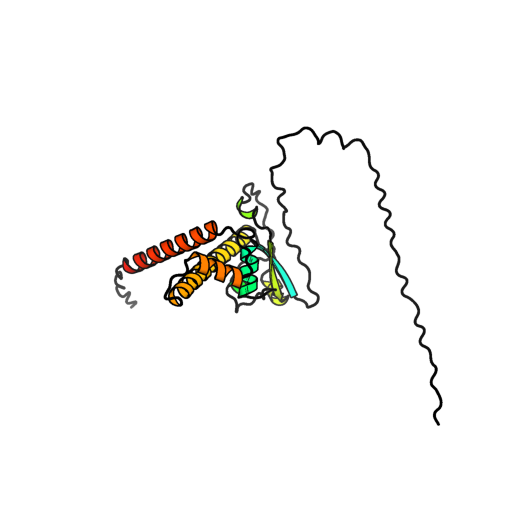00 95.38 205 ALA A N 1
ATOM 1632 C CA . ALA A 1 205 ? 7.660 7.232 -6.916 1.00 95.38 205 ALA A CA 1
ATOM 1633 C C . ALA A 1 205 ? 8.634 6.045 -7.018 1.00 95.38 205 ALA A C 1
ATOM 1635 O O . ALA A 1 205 ? 9.455 5.865 -6.116 1.00 95.38 205 ALA A O 1
ATOM 1636 N N . GLU A 1 206 ? 8.613 5.305 -8.133 1.00 95.38 206 GLU A N 1
ATOM 1637 C CA . GLU A 1 206 ? 9.560 4.210 -8.402 1.00 95.38 206 GLU A CA 1
ATOM 1638 C C . GLU A 1 206 ? 11.003 4.714 -8.373 1.00 95.38 206 GLU A C 1
ATOM 1640 O O . GLU A 1 206 ? 11.838 4.165 -7.651 1.00 95.38 206 GLU A O 1
ATOM 1645 N N . TRP A 1 207 ? 11.286 5.809 -9.084 1.00 94.75 207 TRP A N 1
ATOM 1646 C CA . TRP A 1 207 ? 12.636 6.357 -9.170 1.00 94.75 207 TRP A CA 1
ATOM 1647 C C . TRP A 1 207 ? 13.180 6.764 -7.794 1.00 94.75 207 TRP A C 1
ATOM 1649 O O . TRP A 1 207 ? 14.318 6.433 -7.447 1.00 94.75 207 TRP A O 1
ATOM 1659 N N . ARG A 1 208 ? 12.355 7.434 -6.972 1.00 95.69 208 ARG A N 1
ATOM 1660 C CA . ARG A 1 208 ? 12.714 7.821 -5.595 1.00 95.69 208 ARG A CA 1
ATOM 1661 C C . ARG A 1 208 ? 12.994 6.599 -4.730 1.00 95.69 208 ARG A C 1
ATOM 1663 O O . ARG A 1 208 ? 13.956 6.597 -3.964 1.00 95.69 208 ARG A O 1
ATOM 1670 N N . PHE A 1 209 ? 12.172 5.560 -4.850 1.00 95.81 209 PHE A N 1
ATOM 1671 C CA . PHE A 1 209 ? 12.363 4.324 -4.102 1.00 95.81 209 PHE A CA 1
ATOM 1672 C C . PHE A 1 209 ? 13.653 3.610 -4.507 1.00 95.81 209 PHE A C 1
ATOM 1674 O O . PHE A 1 209 ? 14.422 3.189 -3.641 1.00 95.81 209 PHE A O 1
ATOM 1681 N N . ARG A 1 210 ? 13.940 3.544 -5.810 1.00 94.25 210 ARG A N 1
ATOM 1682 C CA . ARG A 1 210 ? 15.183 2.985 -6.344 1.00 94.25 210 ARG A CA 1
ATOM 1683 C C . ARG A 1 210 ? 16.408 3.705 -5.784 1.00 94.25 210 ARG A C 1
ATOM 1685 O O . ARG A 1 210 ? 17.299 3.040 -5.259 1.00 94.25 210 ARG A O 1
ATOM 1692 N N . LYS A 1 211 ? 16.414 5.042 -5.808 1.00 95.88 211 LYS A N 1
ATOM 1693 C CA . LYS A 1 211 ? 17.503 5.858 -5.242 1.00 95.88 211 LYS A CA 1
ATOM 1694 C C . LYS A 1 211 ? 17.686 5.630 -3.743 1.00 95.88 211 LYS A C 1
ATOM 1696 O O . LYS A 1 211 ? 18.781 5.287 -3.307 1.00 95.88 211 LYS A O 1
ATOM 1701 N N . LYS A 1 212 ? 16.598 5.664 -2.972 1.00 95.44 212 LYS A N 1
ATOM 1702 C CA . LYS A 1 212 ? 16.619 5.379 -1.527 1.00 95.44 212 LYS A CA 1
ATOM 1703 C C . LYS A 1 212 ? 17.145 3.972 -1.207 1.00 95.44 212 LYS A C 1
ATOM 1705 O O . LYS A 1 212 ? 17.799 3.760 -0.187 1.00 95.44 212 LYS A O 1
ATOM 1710 N N . LYS A 1 213 ? 16.857 2.985 -2.060 1.00 93.50 213 LYS A N 1
ATOM 1711 C CA . LYS A 1 213 ? 17.338 1.603 -1.908 1.00 93.50 213 LYS A CA 1
ATOM 1712 C C . LYS A 1 213 ? 18.830 1.471 -2.230 1.00 93.50 213 LYS A C 1
ATOM 1714 O O . LYS A 1 213 ? 19.506 0.689 -1.569 1.00 93.50 213 LYS A O 1
ATOM 1719 N N . GLU A 1 214 ? 19.338 2.215 -3.212 1.00 93.12 214 GLU A N 1
ATOM 1720 C CA . GLU A 1 214 ? 20.775 2.314 -3.519 1.00 93.12 214 GLU A CA 1
ATOM 1721 C C . GLU A 1 214 ? 21.544 2.946 -2.350 1.00 93.12 214 GLU A C 1
ATOM 1723 O O . GLU A 1 214 ? 22.519 2.366 -1.877 1.00 93.12 214 GLU A O 1
ATOM 1728 N N . GLU A 1 215 ? 21.049 4.059 -1.807 1.00 93.44 215 GLU A N 1
ATOM 1729 C CA . GLU A 1 215 ? 21.647 4.748 -0.654 1.00 93.44 215 GLU A CA 1
ATOM 1730 C C . GLU A 1 215 ? 21.739 3.846 0.582 1.00 93.44 215 GLU A C 1
ATOM 1732 O O . GLU A 1 215 ? 22.792 3.758 1.214 1.00 93.44 215 GLU A O 1
ATOM 1737 N N . ARG A 1 216 ? 20.664 3.112 0.903 1.00 90.50 216 ARG A N 1
ATOM 1738 C CA . ARG A 1 216 ? 20.653 2.170 2.035 1.00 90.50 216 ARG A CA 1
ATOM 1739 C C . ARG A 1 216 ? 21.706 1.072 1.896 1.00 90.50 216 ARG A C 1
ATOM 1741 O O . ARG A 1 216 ? 22.332 0.717 2.887 1.00 90.50 216 ARG A O 1
ATOM 1748 N N . LYS A 1 217 ? 21.929 0.554 0.684 1.00 90.25 217 LYS A N 1
ATOM 1749 C CA . LYS A 1 217 ? 22.960 -0.468 0.435 1.00 90.25 217 LYS A CA 1
ATOM 1750 C C . LYS A 1 217 ? 24.368 0.075 0.657 1.00 90.25 217 LYS A C 1
ATOM 1752 O O . LYS A 1 217 ? 25.196 -0.623 1.232 1.00 90.25 217 LYS A O 1
ATOM 1757 N N . LEU A 1 218 ? 24.622 1.308 0.219 1.00 89.12 218 LEU A N 1
ATOM 1758 C CA . LEU A 1 218 ? 25.907 1.973 0.431 1.00 89.12 218 LEU A CA 1
ATOM 1759 C C . LEU A 1 218 ? 26.158 2.219 1.924 1.00 89.12 218 LEU A C 1
ATOM 1761 O O . LEU A 1 218 ? 27.254 1.957 2.404 1.00 89.12 218 LEU A O 1
ATOM 1765 N N . GLN A 1 219 ? 25.138 2.630 2.683 1.00 85.19 219 GLN A N 1
ATOM 1766 C CA . GLN A 1 219 ? 25.258 2.815 4.135 1.00 85.19 219 GLN A CA 1
ATOM 1767 C C . GLN A 1 219 ? 25.575 1.513 4.878 1.00 85.19 219 GLN A C 1
ATOM 1769 O O . GLN A 1 219 ? 26.408 1.521 5.781 1.00 85.19 219 GLN A O 1
ATOM 1774 N N . THR A 1 220 ? 24.967 0.387 4.488 1.00 83.69 220 THR A N 1
ATOM 1775 C CA . THR A 1 220 ? 25.281 -0.923 5.085 1.00 83.69 220 THR A CA 1
ATOM 1776 C C . THR A 1 220 ? 26.742 -1.326 4.865 1.00 83.69 220 THR A C 1
ATOM 1778 O O . THR A 1 220 ? 27.319 -1.986 5.720 1.00 83.69 220 THR A O 1
ATOM 1781 N N . PHE A 1 221 ? 27.362 -0.906 3.759 1.00 77.94 221 PHE A N 1
ATOM 1782 C CA . PHE A 1 221 ? 28.758 -1.227 3.455 1.00 77.94 221 PHE A CA 1
ATOM 1783 C C . PHE A 1 221 ? 29.771 -0.382 4.253 1.00 77.94 221 PHE A C 1
ATOM 1785 O O . PHE A 1 221 ? 30.901 -0.809 4.458 1.00 77.94 221 PHE A O 1
ATOM 1792 N N . VAL A 1 222 ? 29.377 0.809 4.717 1.00 73.25 222 VAL A N 1
ATOM 1793 C CA . VAL A 1 222 ? 30.291 1.806 5.313 1.00 73.25 222 VAL A CA 1
ATOM 1794 C C . VAL A 1 222 ? 30.390 1.705 6.841 1.00 73.25 222 VAL A C 1
ATOM 1796 O O . VAL A 1 222 ? 31.207 2.396 7.439 1.00 73.25 222 VAL A O 1
ATOM 1799 N N . LEU A 1 223 ? 29.625 0.835 7.507 1.00 59.78 223 LEU A N 1
ATOM 1800 C CA . LEU A 1 223 ? 29.797 0.604 8.944 1.00 59.78 223 LEU A CA 1
ATOM 1801 C C . LEU A 1 223 ? 30.874 -0.471 9.176 1.00 59.78 223 LEU A C 1
ATOM 1803 O O . LEU A 1 223 ? 30.560 -1.659 9.059 1.00 59.78 223 LEU A O 1
ATOM 1807 N N . PRO A 1 224 ? 32.133 -0.107 9.517 1.00 59.12 224 PRO A N 1
ATOM 1808 C CA . PRO A 1 224 ? 33.091 -1.089 10.000 1.00 59.12 224 PRO A CA 1
ATOM 1809 C C . PRO A 1 224 ? 32.486 -1.740 11.238 1.00 59.12 224 PRO A C 1
ATOM 1811 O O . PRO A 1 224 ? 31.912 -1.045 12.083 1.00 59.12 224 PRO A O 1
ATOM 1814 N N . GLN A 1 225 ? 32.592 -3.065 11.338 1.00 62.25 225 GLN A N 1
ATOM 1815 C CA . GLN A 1 225 ? 32.229 -3.779 12.553 1.00 62.25 225 GLN A CA 1
ATOM 1816 C C . GLN A 1 225 ? 33.072 -3.206 13.691 1.00 62.25 225 GLN A C 1
ATOM 1818 O O . GLN A 1 225 ? 34.234 -3.569 13.863 1.00 62.25 225 GLN A O 1
ATOM 1823 N N . ARG A 1 226 ? 32.518 -2.239 14.432 1.00 56.41 226 ARG A N 1
ATOM 1824 C CA . ARG A 1 226 ? 33.082 -1.815 15.708 1.00 56.41 226 ARG A CA 1
ATOM 1825 C C . ARG A 1 226 ? 33.084 -3.074 16.547 1.00 56.41 226 ARG A C 1
ATOM 1827 O O . ARG A 1 226 ? 32.013 -3.584 16.869 1.00 56.41 226 ARG A O 1
ATOM 1834 N N . GLY A 1 227 ? 34.288 -3.601 16.759 1.00 58.06 227 GLY A N 1
ATOM 1835 C CA . GLY A 1 227 ? 34.516 -4.879 17.398 1.00 58.06 227 GLY A CA 1
ATOM 1836 C C . GLY A 1 227 ? 33.628 -5.005 18.621 1.00 58.06 227 GLY A C 1
ATOM 1837 O O . GLY A 1 227 ? 33.634 -4.140 19.497 1.00 58.06 227 GLY A O 1
ATOM 1838 N N . THR A 1 228 ? 32.850 -6.078 18.654 1.00 57.22 228 THR A N 1
ATOM 1839 C CA . THR A 1 228 ? 32.299 -6.640 19.878 1.00 57.22 228 THR A CA 1
ATOM 1840 C C . THR A 1 228 ? 33.476 -6.989 20.782 1.00 57.22 228 THR A C 1
ATOM 1842 O O . THR A 1 228 ? 33.944 -8.124 20.804 1.00 57.22 228 THR A O 1
ATOM 1845 N N . SER A 1 229 ? 34.016 -5.993 21.485 1.00 60.19 229 SER A N 1
ATOM 1846 C CA . SER A 1 229 ? 34.855 -6.222 22.649 1.00 60.19 229 SER A CA 1
ATOM 1847 C C . SER A 1 229 ? 33.981 -6.970 23.643 1.00 60.19 229 SER A C 1
ATOM 1849 O O . SER A 1 229 ? 32.967 -6.443 24.105 1.00 60.19 229 SER A O 1
ATOM 1851 N N . ALA A 1 230 ? 34.339 -8.229 23.865 1.00 58.78 230 ALA A N 1
ATOM 1852 C CA . ALA A 1 230 ? 33.679 -9.150 24.762 1.00 58.78 230 ALA A CA 1
ATOM 1853 C C . ALA A 1 230 ? 33.405 -8.481 26.116 1.00 58.78 230 ALA A C 1
ATOM 1855 O O . ALA A 1 230 ? 34.321 -8.254 26.903 1.00 58.78 230 ALA A O 1
ATOM 1856 N N . PHE A 1 231 ? 32.135 -8.191 26.399 1.00 56.84 231 PHE A N 1
ATOM 1857 C CA . PHE A 1 231 ? 31.679 -8.067 27.776 1.00 56.84 231 PHE A CA 1
ATOM 1858 C C . PHE A 1 231 ? 31.624 -9.485 28.342 1.00 56.84 231 PHE A C 1
ATOM 1860 O O . PHE A 1 231 ? 30.600 -10.163 28.286 1.00 56.84 231 PHE A O 1
ATOM 1867 N N . ALA A 1 232 ? 32.781 -9.951 28.810 1.00 59.38 232 ALA A N 1
ATOM 1868 C CA . ALA A 1 232 ? 32.864 -11.055 29.744 1.00 59.38 232 ALA A CA 1
ATOM 1869 C C . ALA A 1 232 ? 32.196 -10.586 31.042 1.00 59.38 232 ALA A C 1
ATOM 1871 O O . ALA A 1 232 ? 32.765 -9.798 31.794 1.00 59.38 232 ALA A O 1
ATOM 1872 N N . PHE A 1 233 ? 30.951 -11.004 31.256 1.00 64.12 233 PHE A N 1
ATOM 1873 C CA . PHE A 1 233 ? 30.351 -10.965 32.581 1.00 64.12 233 PHE A CA 1
ATOM 1874 C C . PHE A 1 233 ? 30.954 -12.127 33.376 1.00 64.12 233 PHE A C 1
ATOM 1876 O O . PHE A 1 233 ? 30.681 -13.287 33.065 1.00 64.12 233 PHE A O 1
ATOM 1883 N N . CYS A 1 234 ? 31.833 -11.788 34.321 1.00 68.12 234 CYS A N 1
ATOM 1884 C CA . CYS A 1 234 ? 32.201 -12.653 35.441 1.00 68.12 234 CYS A CA 1
ATOM 1885 C C . CYS A 1 234 ? 31.077 -12.670 36.480 1.00 68.12 234 CYS A C 1
ATOM 1887 O O . CYS A 1 234 ? 30.418 -11.615 36.642 1.00 68.12 234 CYS A O 1
#

Radius of gyration: 28.22 Å; chains: 1; bounding box: 94×83×62 Å

Foldseek 3Di:
DDDDDDDDDDDDDDDDPPPPPPPPPPDPPPPPPPPPPDPPPPDDDPPPPPPFDWDQDPPQKTKAKQFEAPLLLLQCCLVQNPQHELDPVDPLSVLVLVQQAAPDVPPCPPPPCDDPVSRRRPGIHIYMYHNVSCVVRPHDHDPVSSVVSRVVSLVVVLVVLLVQLVVVQVVDPPDDDSLVSNVVVCVSSVHDDPPRHDSVVSVVSNVVVVVVVVVVVVVVVPDDPPDPPDPPDD